Protein AF-A0A1D7W0T0-F1 (afdb_monomer_lite)

Organism: Brevibacterium aurantiacum (NCBI:txid273384)

Secondary structure (DSSP, 8-state):
---TT-HHHHHHHHHHH-TTS-HHHHHHHHHHHHHHHHHHHHHHHHHTS-TT---TT----EEEEEEEEEEETTEEEEEEEEEESSS----TTS-SS--B-HHHHHHHHHHHHTT--HHHHHHHHHHTT-TT---HHHHHHHHHHHHHHHHHHHHS-STTS---EEEEEEEEEEEEETTEEEEEEEEEEEEEPTTS-EEEEEEEEESS--HHHHHHHHHHHHHTTPPBP-SS---SB-EEEE-S-HHHHHHHHHH-TT-EEEE-HHHHHHHHHHHH-HHHHHHHHHHHHHHHH-SS-----------S--------

Structure (mmCIF, N/CA/C/O backbone):
data_AF-A0A1D7W0T0-F1
#
_entry.id   AF-A0A1D7W0T0-F1
#
loop_
_atom_site.group_PDB
_atom_site.id
_atom_site.type_symbol
_atom_site.label_atom_id
_atom_site.label_alt_id
_atom_site.label_comp_id
_atom_site.label_asym_id
_atom_site.label_entity_id
_atom_site.label_seq_id
_atom_site.pdbx_PDB_ins_code
_atom_site.Cartn_x
_atom_site.Cartn_y
_atom_site.Cartn_z
_atom_site.occupancy
_atom_site.B_iso_or_equiv
_atom_site.auth_seq_id
_atom_site.auth_comp_id
_atom_site.auth_asym_id
_atom_site.auth_atom_id
_atom_site.pdbx_PDB_model_num
ATOM 1 N N . MET A 1 1 ? 12.557 -19.743 -37.330 1.00 32.94 1 MET A N 1
ATOM 2 C CA . MET A 1 1 ? 13.940 -20.246 -37.466 1.00 32.94 1 MET A CA 1
ATOM 3 C C . MET A 1 1 ? 14.846 -19.123 -37.009 1.00 32.94 1 MET A C 1
ATOM 5 O O . MET A 1 1 ? 14.726 -18.042 -37.570 1.00 32.94 1 MET A O 1
ATOM 9 N N . ALA A 1 2 ? 15.616 -19.312 -35.936 1.00 37.78 2 ALA A N 1
ATOM 10 C CA . ALA A 1 2 ? 16.558 -18.289 -35.484 1.00 37.78 2 ALA A CA 1
ATOM 11 C C . ALA A 1 2 ? 17.589 -18.030 -36.594 1.00 37.78 2 ALA A C 1
ATOM 13 O O . ALA A 1 2 ? 18.021 -18.973 -37.255 1.00 37.78 2 ALA A O 1
ATOM 14 N N . ASP A 1 3 ? 17.927 -16.763 -36.823 1.00 47.91 3 ASP A N 1
ATOM 15 C CA . ASP A 1 3 ? 18.988 -16.378 -37.750 1.00 47.91 3 ASP A CA 1
ATOM 16 C C . ASP A 1 3 ? 20.306 -17.021 -37.267 1.00 47.91 3 ASP A C 1
ATOM 18 O O . ASP A 1 3 ? 20.667 -16.821 -36.103 1.00 47.91 3 ASP A O 1
ATOM 22 N N . PRO A 1 4 ? 21.018 -17.817 -38.089 1.00 47.56 4 PRO A N 1
ATOM 23 C CA . PRO A 1 4 ? 22.279 -18.454 -37.696 1.00 47.56 4 PRO A CA 1
ATOM 24 C C . PRO A 1 4 ? 23.386 -17.453 -37.320 1.00 47.56 4 PRO A C 1
ATOM 26 O O . PRO A 1 4 ? 24.396 -17.857 -36.753 1.00 47.56 4 PRO A O 1
ATOM 29 N N . ASN A 1 5 ? 23.181 -16.155 -37.577 1.00 54.56 5 ASN A N 1
ATOM 30 C CA . ASN A 1 5 ? 24.047 -15.064 -37.125 1.00 54.56 5 ASN A CA 1
ATOM 31 C C . ASN A 1 5 ? 23.528 -14.322 -35.877 1.00 54.56 5 ASN A C 1
ATOM 33 O O . ASN A 1 5 ? 24.034 -13.242 -35.560 1.00 54.56 5 ASN A O 1
ATOM 37 N N . SER A 1 6 ? 22.519 -14.843 -35.169 1.00 67.69 6 SER A N 1
ATOM 38 C CA . SER A 1 6 ? 22.029 -14.188 -33.952 1.00 67.69 6 SER A CA 1
ATOM 39 C C . SER A 1 6 ? 23.091 -14.222 -32.851 1.00 67.69 6 SER A C 1
ATOM 41 O O . SER A 1 6 ? 23.754 -15.238 -32.624 1.00 67.69 6 SER A O 1
ATOM 43 N N . ALA A 1 7 ? 23.232 -13.116 -32.117 1.00 70.50 7 ALA A N 1
ATOM 44 C CA . ALA A 1 7 ? 24.171 -13.021 -30.997 1.00 70.50 7 ALA A CA 1
ATOM 45 C C . ALA A 1 7 ? 23.891 -14.082 -29.911 1.00 70.50 7 ALA A C 1
ATOM 47 O O . ALA A 1 7 ? 24.808 -14.532 -29.225 1.00 70.50 7 ALA A O 1
ATOM 48 N N . VAL A 1 8 ? 22.640 -14.541 -29.810 1.00 71.50 8 VAL A N 1
ATOM 49 C CA . VAL A 1 8 ? 22.222 -15.637 -28.927 1.00 71.50 8 VAL A CA 1
ATOM 50 C C . VAL A 1 8 ? 22.861 -16.969 -29.333 1.00 71.50 8 VAL A C 1
ATOM 52 O O . VAL A 1 8 ? 23.317 -17.705 -28.464 1.00 71.50 8 VAL A O 1
ATOM 55 N N . SER A 1 9 ? 22.958 -17.273 -30.631 1.00 73.81 9 SER A N 1
ATOM 56 C CA . SER A 1 9 ? 23.566 -18.524 -31.115 1.00 73.81 9 SER A CA 1
ATOM 57 C C . SER A 1 9 ? 25.059 -18.601 -30.775 1.00 73.81 9 SER A C 1
ATOM 59 O O . SER A 1 9 ? 25.558 -19.648 -30.366 1.00 73.81 9 SER A O 1
ATOM 61 N N . THR A 1 10 ? 25.765 -17.470 -30.857 1.00 76.50 10 THR A N 1
ATOM 62 C CA . THR A 1 10 ? 27.172 -17.358 -30.442 1.00 76.50 10 THR A CA 1
ATOM 63 C C . THR A 1 10 ? 27.340 -17.572 -28.937 1.00 76.50 10 THR A C 1
ATOM 65 O O . THR A 1 10 ? 28.244 -18.295 -28.521 1.00 76.50 10 THR A O 1
ATOM 68 N N . LEU A 1 11 ? 26.451 -16.994 -28.124 1.00 74.88 11 LEU A N 1
ATOM 69 C CA . LEU A 1 11 ? 26.460 -17.159 -26.667 1.00 74.88 11 LEU A CA 1
ATOM 70 C C . LEU A 1 11 ? 26.166 -18.603 -26.249 1.00 74.88 11 LEU A C 1
ATOM 72 O O . LEU A 1 11 ? 26.830 -19.123 -25.360 1.00 74.88 11 LEU A O 1
ATOM 76 N N . ILE A 1 12 ? 25.222 -19.274 -26.914 1.00 76.25 12 ILE A N 1
ATOM 77 C CA . ILE A 1 12 ? 24.939 -20.698 -26.681 1.00 76.25 12 ILE A CA 1
ATOM 78 C C . ILE A 1 12 ? 26.205 -21.534 -26.903 1.00 76.25 12 ILE A C 1
ATOM 80 O O . ILE A 1 12 ? 26.554 -22.345 -26.050 1.00 76.25 12 ILE A O 1
ATOM 84 N N . ASN A 1 13 ? 26.935 -21.304 -27.997 1.00 77.62 13 ASN A N 1
ATOM 85 C CA . ASN A 1 13 ? 28.176 -22.033 -28.262 1.00 77.62 13 ASN A CA 1
ATOM 86 C C . ASN A 1 13 ? 29.251 -21.765 -27.198 1.00 77.62 13 ASN A C 1
ATOM 88 O O . ASN A 1 13 ? 29.937 -22.697 -26.790 1.00 77.62 13 ASN A O 1
ATOM 92 N N . GLN A 1 14 ? 29.380 -20.529 -26.708 1.00 74.94 14 GLN A N 1
ATOM 93 C CA . GLN A 1 14 ? 30.333 -20.198 -25.641 1.00 74.94 14 GLN A CA 1
ATOM 94 C C . GLN A 1 14 ? 30.033 -20.956 -24.344 1.00 74.94 14 GLN A C 1
ATOM 96 O O . GLN A 1 14 ? 30.942 -21.552 -23.777 1.00 74.94 14 GLN A O 1
ATOM 101 N N . VAL A 1 15 ? 28.765 -21.020 -23.932 1.00 76.31 15 VAL A N 1
ATOM 102 C CA . VAL A 1 15 ? 28.333 -21.787 -22.746 1.00 76.31 15 VAL A CA 1
ATOM 103 C C . VAL A 1 15 ? 28.619 -23.275 -22.897 1.00 76.31 15 VAL A C 1
ATOM 105 O O . VAL A 1 15 ? 29.043 -23.929 -21.952 1.00 76.31 15 VAL A O 1
ATOM 108 N N . LEU A 1 16 ? 28.389 -23.824 -24.091 1.00 77.19 16 LEU A N 1
ATOM 109 C CA . LEU A 1 16 ? 28.644 -25.239 -24.361 1.00 77.19 16 LEU A CA 1
ATOM 110 C C . LEU A 1 16 ? 30.143 -25.576 -24.397 1.00 77.19 16 LEU A C 1
ATOM 112 O O . LEU A 1 16 ? 30.497 -26.741 -24.241 1.00 77.19 16 LEU A O 1
ATOM 116 N N . THR A 1 17 ? 31.008 -24.581 -24.619 1.00 80.31 17 THR A N 1
ATOM 117 C CA . THR A 1 17 ? 32.462 -24.771 -24.749 1.00 80.31 17 THR A CA 1
ATOM 118 C C . THR A 1 17 ? 33.213 -24.485 -23.445 1.00 80.31 17 THR A C 1
ATOM 120 O O . THR A 1 17 ? 34.257 -25.090 -23.215 1.00 80.31 17 THR A O 1
ATOM 123 N N . ASP A 1 18 ? 32.693 -23.600 -22.590 1.00 76.06 18 ASP A N 1
ATOM 124 C CA . ASP A 1 18 ? 33.290 -23.238 -21.300 1.00 76.06 18 ASP A CA 1
ATOM 125 C C . ASP A 1 18 ? 32.281 -23.426 -20.144 1.00 76.06 18 ASP A C 1
ATOM 127 O O . ASP A 1 18 ? 31.449 -22.547 -19.896 1.00 76.06 18 ASP A O 1
ATOM 131 N N . PRO A 1 19 ? 32.330 -24.570 -19.434 1.00 67.12 19 PRO A N 1
ATOM 132 C CA . PRO A 1 19 ? 31.415 -24.869 -18.335 1.00 67.12 19 PRO A CA 1
ATOM 133 C C . PRO A 1 19 ? 31.698 -24.071 -17.050 1.00 67.12 19 PRO A C 1
ATOM 135 O O . PRO A 1 19 ? 30.819 -24.004 -16.191 1.00 67.12 19 PRO A O 1
ATOM 138 N N . ASP A 1 20 ? 32.877 -23.452 -16.914 1.00 70.94 20 ASP A N 1
ATOM 139 C CA . ASP A 1 20 ? 33.253 -22.652 -15.737 1.00 70.94 20 ASP A CA 1
ATOM 140 C C . ASP A 1 20 ? 32.884 -21.166 -15.895 1.00 70.94 20 ASP A C 1
ATOM 142 O O . ASP A 1 20 ? 33.062 -20.361 -14.973 1.00 70.94 20 ASP A O 1
ATOM 146 N N . LEU A 1 21 ? 32.337 -20.783 -17.052 1.00 71.69 21 LEU A N 1
ATOM 147 C CA . LEU A 1 21 ? 31.941 -19.411 -17.325 1.00 71.69 21 LEU A CA 1
ATOM 148 C C . LEU A 1 21 ? 30.857 -18.962 -16.333 1.00 71.69 21 LEU A C 1
ATOM 150 O O . LEU A 1 21 ? 29.897 -19.684 -16.040 1.00 71.69 21 LEU A O 1
ATOM 154 N N . ALA A 1 22 ? 30.998 -17.748 -15.793 1.00 70.88 22 ALA A N 1
ATOM 155 C CA . ALA A 1 22 ? 30.051 -17.210 -14.823 1.00 70.88 22 ALA A CA 1
ATOM 156 C C . ALA A 1 22 ? 28.650 -17.133 -15.450 1.00 70.88 22 ALA A C 1
ATOM 158 O O . ALA A 1 22 ? 28.355 -16.267 -16.277 1.00 70.88 22 ALA A O 1
ATOM 159 N N . HIS A 1 23 ? 27.766 -18.049 -15.053 1.00 71.94 23 HIS A N 1
ATOM 160 C CA . HIS A 1 23 ? 26.469 -18.229 -15.702 1.00 71.94 23 HIS A CA 1
ATOM 161 C C . HIS A 1 23 ? 25.603 -16.960 -15.613 1.00 71.94 23 HIS A C 1
ATOM 163 O O . HIS A 1 23 ? 24.832 -16.670 -16.523 1.00 71.94 23 HIS A O 1
ATOM 169 N N . SER A 1 24 ? 25.766 -16.151 -14.560 1.00 71.44 24 SER A N 1
ATOM 170 C CA . SER A 1 24 ? 25.100 -14.849 -14.417 1.00 71.44 24 SER A CA 1
ATOM 171 C C . SER A 1 24 ? 25.426 -13.880 -15.558 1.00 71.44 24 SER A C 1
ATOM 173 O O . SER A 1 24 ? 24.526 -13.212 -16.067 1.00 71.44 24 SER A O 1
ATOM 175 N N . ASP A 1 25 ? 26.683 -13.835 -16.009 1.00 79.25 25 ASP A N 1
ATOM 176 C CA . ASP A 1 25 ? 27.096 -12.975 -17.121 1.00 79.25 25 ASP A CA 1
ATOM 177 C C . ASP A 1 25 ? 26.566 -13.471 -18.460 1.00 79.25 25 ASP A C 1
ATOM 179 O O . ASP A 1 25 ? 26.182 -12.665 -19.310 1.00 79.25 25 ASP A O 1
ATOM 183 N N . VAL A 1 26 ? 26.479 -14.790 -18.632 1.00 82.69 26 VAL A N 1
ATOM 184 C CA . VAL A 1 26 ? 25.841 -15.402 -19.802 1.00 82.69 26 VAL A CA 1
ATOM 185 C C . VAL A 1 26 ? 24.384 -14.982 -19.889 1.00 82.69 26 VAL A C 1
ATOM 187 O O . VAL A 1 26 ? 23.952 -14.492 -20.931 1.00 82.69 26 VAL A O 1
ATOM 190 N N . PHE A 1 27 ? 23.618 -15.151 -18.806 1.00 83.75 27 PHE A N 1
ATOM 191 C CA . PHE A 1 27 ? 22.194 -14.820 -18.797 1.00 83.75 27 PHE A CA 1
ATOM 192 C C . PHE A 1 27 ? 21.961 -13.342 -19.110 1.00 83.75 27 PHE A C 1
ATOM 194 O O . PHE A 1 27 ? 21.095 -13.015 -19.923 1.00 83.75 27 PHE A O 1
ATOM 201 N N . ARG A 1 28 ? 22.776 -12.451 -18.536 1.00 88.88 28 ARG A N 1
ATOM 202 C CA . ARG A 1 28 ? 22.751 -11.015 -18.832 1.00 88.88 28 ARG A CA 1
ATOM 203 C C . ARG A 1 28 ? 23.001 -10.727 -20.313 1.00 88.88 28 ARG A C 1
ATOM 205 O O . ARG A 1 28 ? 22.257 -9.961 -20.926 1.00 88.88 28 ARG A O 1
ATOM 212 N N . GLN A 1 29 ? 24.016 -11.356 -20.905 1.00 88.31 29 GLN A N 1
ATOM 213 C CA . GLN A 1 29 ? 24.354 -11.181 -22.320 1.00 88.31 29 GLN A CA 1
ATOM 214 C C . GLN A 1 29 ? 23.288 -11.766 -23.254 1.00 88.31 29 GLN A C 1
ATOM 216 O O . GLN A 1 29 ? 22.935 -11.127 -24.246 1.00 88.31 29 GLN A O 1
ATOM 221 N N . MET A 1 30 ? 22.723 -12.930 -22.925 1.00 88.06 30 MET A N 1
ATOM 222 C CA . MET A 1 30 ? 21.615 -13.534 -23.672 1.00 88.0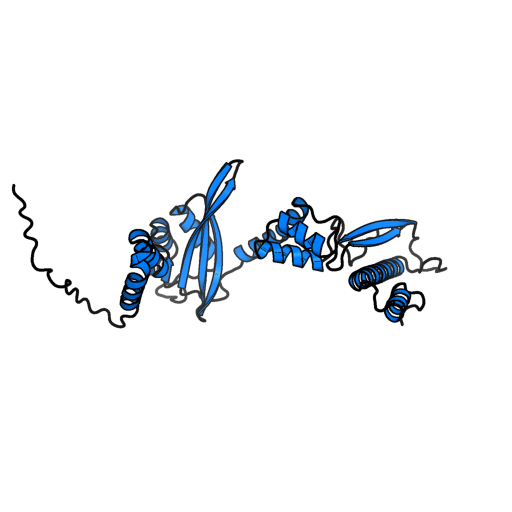6 30 MET A CA 1
ATOM 223 C C . MET A 1 30 ? 20.373 -12.645 -23.634 1.00 88.06 30 MET A C 1
ATOM 225 O O . MET A 1 30 ? 19.749 -12.416 -24.670 1.00 88.06 30 MET A O 1
ATOM 229 N N . LEU A 1 31 ? 20.047 -12.091 -22.462 1.00 90.38 31 LEU A N 1
ATOM 230 C CA . LEU A 1 31 ? 18.955 -11.135 -22.310 1.00 90.38 31 LEU A CA 1
ATOM 231 C C . LEU A 1 31 ? 19.207 -9.874 -23.144 1.00 90.38 31 LEU A C 1
ATOM 233 O O . LEU A 1 31 ? 18.314 -9.435 -23.865 1.00 90.38 31 LEU A O 1
ATOM 237 N N . GLN A 1 32 ? 20.420 -9.313 -23.101 1.00 93.06 32 GLN A N 1
ATOM 238 C CA . GLN A 1 32 ? 20.786 -8.150 -23.912 1.00 93.06 32 GLN A CA 1
ATOM 239 C C . GLN A 1 32 ? 20.641 -8.431 -25.412 1.00 93.06 32 GLN A C 1
ATOM 241 O O . GLN A 1 32 ? 20.044 -7.625 -26.124 1.00 93.06 32 GLN A O 1
ATOM 246 N N . ALA A 1 33 ? 21.158 -9.568 -25.883 1.00 91.06 33 ALA A N 1
ATOM 247 C CA . ALA A 1 33 ? 21.062 -9.988 -27.277 1.00 91.06 33 ALA A CA 1
ATOM 248 C C . ALA A 1 33 ? 19.599 -10.150 -27.714 1.00 91.06 33 ALA A C 1
ATOM 250 O O . ALA A 1 33 ? 19.182 -9.533 -28.691 1.00 91.06 33 ALA A O 1
ATOM 251 N N . GLY A 1 34 ? 18.793 -10.886 -26.943 1.00 91.44 34 GLY A N 1
ATOM 252 C CA . GLY A 1 34 ? 17.374 -11.082 -27.241 1.00 91.44 34 GLY A CA 1
ATOM 253 C C . GLY A 1 34 ? 16.581 -9.772 -27.253 1.00 91.44 34 GLY A C 1
ATOM 254 O O . GLY A 1 34 ? 15.784 -9.536 -28.160 1.00 91.44 34 GLY A O 1
ATOM 255 N N . LEU A 1 35 ? 16.827 -8.875 -26.291 1.00 92.12 35 LEU A N 1
ATOM 256 C CA . LEU A 1 35 ? 16.208 -7.546 -26.274 1.00 92.12 35 LEU A CA 1
ATOM 257 C C . LEU A 1 35 ? 16.629 -6.709 -27.487 1.00 92.12 35 LEU A C 1
ATOM 259 O O . LEU A 1 35 ? 15.790 -6.029 -28.076 1.00 92.12 35 LEU A O 1
ATOM 263 N N . GLN A 1 36 ? 17.904 -6.749 -27.877 1.00 94.44 36 GLN A N 1
ATOM 264 C CA . GLN A 1 36 ? 18.403 -6.015 -29.038 1.00 94.44 36 GLN A CA 1
ATOM 265 C C . GLN A 1 36 ? 17.791 -6.534 -30.347 1.00 94.44 36 GLN A C 1
ATOM 267 O O . GLN A 1 36 ? 17.387 -5.723 -31.184 1.00 94.44 36 GLN A O 1
ATOM 272 N N . ASP A 1 37 ? 17.665 -7.853 -30.496 1.00 92.00 37 ASP A N 1
ATOM 273 C CA . ASP A 1 37 ? 17.046 -8.489 -31.662 1.00 92.00 37 ASP A CA 1
ATOM 274 C C . ASP A 1 37 ? 15.563 -8.107 -31.777 1.00 92.00 37 ASP A C 1
ATOM 276 O O . ASP A 1 37 ? 15.103 -7.718 -32.853 1.00 92.00 37 ASP A O 1
ATOM 280 N N . LEU A 1 38 ? 14.823 -8.110 -30.661 1.00 92.75 38 LEU A N 1
ATOM 281 C CA . LEU A 1 38 ? 13.428 -7.656 -30.626 1.00 92.75 38 LEU A CA 1
ATOM 282 C C . LEU A 1 38 ? 13.290 -6.176 -31.016 1.00 92.75 38 LEU A C 1
ATOM 284 O O . LEU A 1 38 ? 12.403 -5.821 -31.793 1.00 92.75 38 LEU A O 1
ATOM 288 N N . ILE A 1 39 ? 14.187 -5.313 -30.527 1.00 93.69 39 ILE A N 1
ATOM 289 C CA . ILE A 1 39 ? 14.211 -3.884 -30.876 1.00 93.69 39 ILE A CA 1
ATOM 290 C C . ILE A 1 39 ? 14.448 -3.683 -32.380 1.00 93.69 39 ILE A C 1
ATOM 292 O O . ILE A 1 39 ? 13.793 -2.843 -33.004 1.00 93.69 39 ILE A O 1
ATOM 296 N N . GLU A 1 40 ? 15.386 -4.424 -32.973 1.00 92.56 40 GLU A N 1
ATOM 297 C CA . GLU A 1 40 ? 15.683 -4.329 -34.406 1.00 92.56 40 GLU A CA 1
ATOM 298 C C . GLU A 1 40 ? 14.577 -4.928 -35.278 1.00 92.56 40 GLU A C 1
ATOM 300 O O . GLU A 1 40 ? 14.297 -4.390 -36.355 1.00 92.56 40 GLU A O 1
ATOM 305 N N . ALA A 1 41 ? 13.914 -5.990 -34.816 1.00 92.38 41 ALA A N 1
ATOM 306 C CA . ALA A 1 41 ? 12.749 -6.563 -35.480 1.00 92.38 41 ALA A CA 1
ATOM 307 C C . ALA A 1 41 ? 11.581 -5.563 -35.510 1.00 92.38 41 ALA A C 1
ATOM 309 O O . ALA A 1 41 ? 11.026 -5.297 -36.577 1.00 92.38 41 ALA A O 1
ATOM 310 N N . GLU A 1 42 ? 11.268 -4.924 -34.379 1.00 94.50 42 GLU A N 1
ATOM 311 C CA . GLU A 1 42 ? 10.213 -3.906 -34.291 1.00 94.50 42 GLU A CA 1
ATOM 312 C C . GLU A 1 42 ? 10.532 -2.676 -35.163 1.00 94.50 42 GLU A C 1
ATOM 314 O O . GLU A 1 42 ? 9.670 -2.158 -35.881 1.00 94.50 42 GLU A O 1
ATOM 319 N N . ALA A 1 43 ? 11.796 -2.237 -35.177 1.00 93.12 43 ALA A N 1
ATOM 320 C CA . ALA A 1 43 ? 12.247 -1.166 -36.062 1.00 93.12 43 ALA A CA 1
ATOM 321 C C . ALA A 1 43 ? 12.125 -1.552 -37.544 1.00 93.12 43 ALA A C 1
ATOM 323 O O . ALA A 1 43 ? 11.714 -0.731 -38.362 1.00 93.12 43 ALA A O 1
ATOM 324 N N . THR A 1 44 ? 12.463 -2.793 -37.899 1.00 93.69 44 THR A N 1
ATOM 325 C CA . THR A 1 44 ? 12.332 -3.315 -39.267 1.00 93.69 44 THR A CA 1
ATOM 326 C C . THR A 1 44 ? 10.876 -3.334 -39.713 1.00 93.69 44 THR A C 1
ATOM 328 O O . THR A 1 44 ? 10.582 -2.817 -40.790 1.00 93.69 44 THR A O 1
ATOM 331 N N . ALA A 1 45 ? 9.968 -3.823 -38.863 1.00 92.62 45 ALA A N 1
ATOM 332 C CA . ALA A 1 45 ? 8.532 -3.819 -39.128 1.00 92.62 45 ALA A CA 1
ATOM 333 C C . ALA A 1 45 ? 7.983 -2.394 -39.315 1.00 92.62 45 ALA A C 1
ATOM 335 O O . ALA A 1 45 ? 7.216 -2.142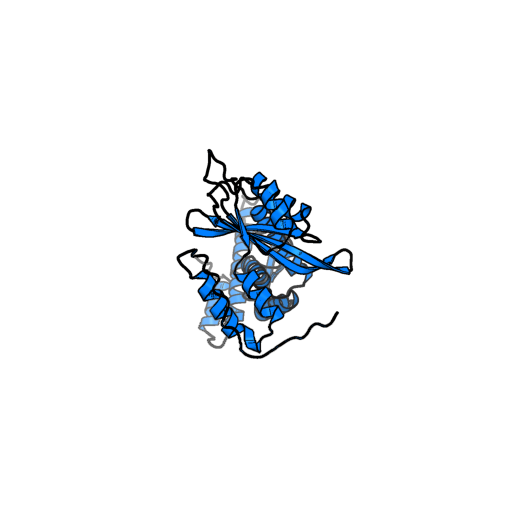 -40.236 1.00 92.62 45 ALA A O 1
ATOM 336 N N . THR A 1 46 ? 8.439 -1.436 -38.501 1.00 91.62 46 THR A N 1
ATOM 337 C CA . THR A 1 46 ? 8.028 -0.023 -38.612 1.00 91.62 46 THR A CA 1
ATOM 338 C C . THR A 1 46 ? 8.539 0.636 -39.903 1.00 91.62 46 THR A C 1
ATOM 340 O O . THR A 1 46 ? 7.870 1.481 -40.497 1.00 91.62 46 THR A O 1
ATOM 343 N N . ILE A 1 47 ? 9.755 0.289 -40.334 1.00 93.31 47 ILE A N 1
ATOM 344 C CA . ILE A 1 47 ? 10.394 0.858 -41.530 1.00 93.31 47 ILE A CA 1
ATOM 345 C C . ILE A 1 47 ? 9.880 0.203 -42.824 1.00 93.31 47 ILE A C 1
ATOM 347 O O . ILE A 1 47 ? 9.921 0.849 -43.874 1.00 93.31 47 ILE A O 1
ATOM 351 N N . GLY A 1 48 ? 9.451 -1.061 -42.761 1.00 93.06 48 GLY A N 1
ATOM 352 C CA . GLY A 1 48 ? 9.144 -1.890 -43.932 1.00 93.06 48 GLY A CA 1
ATOM 353 C C . GLY A 1 48 ? 10.388 -2.433 -44.649 1.00 93.06 48 GLY A C 1
ATOM 354 O O . GLY A 1 48 ? 10.299 -2.858 -45.794 1.00 93.06 48 GLY A O 1
ATOM 355 N N . ALA A 1 49 ? 11.570 -2.365 -44.020 1.00 92.12 49 ALA A N 1
ATOM 356 C CA . ALA A 1 49 ? 12.819 -2.858 -44.606 1.00 92.12 49 ALA A CA 1
ATOM 357 C C . ALA A 1 49 ? 13.893 -3.152 -43.548 1.00 92.12 49 ALA A C 1
ATOM 359 O O . ALA A 1 49 ? 14.142 -2.354 -42.626 1.00 92.12 49 ALA A O 1
ATOM 360 N N . ALA A 1 50 ? 14.602 -4.262 -43.732 1.00 89.69 50 ALA A N 1
ATOM 361 C CA . ALA A 1 50 ? 15.753 -4.648 -42.937 1.00 89.69 50 ALA A CA 1
ATOM 362 C C . ALA A 1 50 ? 16.943 -3.703 -43.167 1.00 89.69 50 ALA A C 1
ATOM 364 O O . ALA A 1 50 ? 16.934 -2.764 -43.983 1.00 89.69 50 ALA A O 1
ATOM 365 N N . ARG A 1 51 ? 17.997 -3.905 -42.375 1.00 85.88 51 ARG A N 1
ATOM 366 C CA . ARG A 1 51 ? 19.202 -3.082 -42.454 1.00 85.88 51 ARG A CA 1
ATOM 367 C C . ARG A 1 51 ? 19.905 -3.331 -43.792 1.00 85.88 51 ARG A C 1
ATOM 369 O O . ARG A 1 51 ? 20.190 -4.465 -44.140 1.00 85.88 51 ARG A O 1
ATOM 376 N N . TYR A 1 52 ? 20.176 -2.251 -44.526 1.00 86.94 52 TYR A N 1
ATOM 377 C CA . TYR A 1 52 ? 20.797 -2.255 -45.864 1.00 86.94 52 TYR A CA 1
ATOM 378 C C . TYR A 1 52 ? 20.014 -2.956 -46.986 1.00 86.94 52 TYR A C 1
ATOM 380 O O . TYR A 1 52 ? 20.454 -2.916 -48.132 1.00 86.94 52 TYR A O 1
ATOM 388 N N . GLU A 1 53 ? 18.833 -3.503 -46.703 1.00 89.81 53 GLU A N 1
ATOM 389 C CA . GLU A 1 53 ? 17.961 -4.100 -47.714 1.00 89.81 53 GLU A CA 1
ATOM 390 C C . GLU A 1 53 ? 17.539 -3.063 -48.767 1.00 89.81 53 GLU A C 1
ATOM 392 O O . GLU A 1 53 ? 17.394 -1.872 -48.475 1.00 89.81 53 GLU A O 1
ATOM 397 N N . ARG A 1 54 ? 17.338 -3.477 -50.015 1.00 87.81 54 ARG A N 1
ATOM 398 C CA . ARG A 1 54 ? 16.693 -2.628 -51.021 1.00 87.81 54 ARG A CA 1
ATOM 399 C C . ARG A 1 54 ? 15.229 -3.043 -51.087 1.00 87.81 54 ARG A C 1
ATOM 401 O O . ARG A 1 54 ? 14.948 -4.164 -51.473 1.00 87.81 54 ARG A O 1
ATOM 408 N N . SER A 1 55 ? 14.338 -2.149 -50.677 1.00 90.12 55 SER A N 1
AT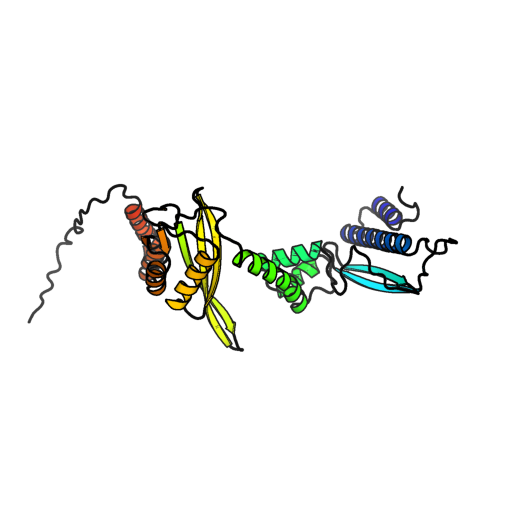OM 409 C CA . SER A 1 55 ? 12.891 -2.365 -50.693 1.00 90.12 55 SER A CA 1
ATOM 410 C C . SER A 1 55 ? 12.210 -1.075 -51.142 1.00 90.12 55 SER A C 1
ATOM 412 O O . SER A 1 55 ? 12.619 0.017 -50.722 1.00 90.12 55 SER A O 1
ATOM 414 N N . GLU A 1 56 ? 11.221 -1.217 -52.023 1.00 87.31 56 GLU A N 1
ATOM 415 C CA . GLU A 1 56 ? 10.382 -0.122 -52.520 1.00 87.31 56 GLU A CA 1
ATOM 416 C C . GLU A 1 56 ? 9.339 0.304 -51.474 1.00 87.31 56 GLU A C 1
ATOM 418 O O . GLU A 1 56 ? 9.026 1.488 -51.380 1.00 87.31 56 GLU A O 1
ATOM 423 N N . ASP A 1 57 ? 8.931 -0.611 -50.588 1.00 86.62 57 ASP A N 1
ATOM 424 C CA . ASP A 1 57 ? 7.954 -0.385 -49.508 1.00 86.62 57 ASP A CA 1
ATOM 425 C C . ASP A 1 57 ? 8.527 0.388 -48.303 1.00 86.62 57 ASP A C 1
ATOM 427 O O . ASP A 1 57 ? 7.865 0.601 -47.283 1.00 86.62 57 ASP A O 1
ATOM 431 N N . ARG A 1 58 ? 9.789 0.824 -48.384 1.00 91.44 58 ARG A N 1
ATOM 432 C CA . ARG A 1 58 ? 10.480 1.517 -47.294 1.00 91.44 58 ARG A CA 1
ATOM 433 C C . ARG A 1 58 ? 9.868 2.896 -47.019 1.00 91.44 58 ARG A C 1
ATOM 435 O O . ARG A 1 58 ? 10.054 3.838 -47.789 1.00 91.44 58 ARG A O 1
ATOM 442 N N . SER A 1 59 ? 9.328 3.077 -45.816 1.00 91.00 59 SER A N 1
ATOM 443 C CA . SER A 1 59 ? 8.736 4.350 -45.372 1.00 91.00 59 SER A CA 1
ATOM 444 C C . SER A 1 59 ? 9.765 5.387 -44.886 1.00 91.00 59 SER A C 1
ATOM 446 O O . SER A 1 59 ? 9.595 6.598 -45.049 1.00 91.00 59 SER A O 1
ATOM 448 N N . THR A 1 60 ? 10.864 4.942 -44.270 1.00 92.62 60 THR A N 1
ATOM 449 C CA . THR A 1 60 ? 11.891 5.813 -43.667 1.00 92.62 60 THR A CA 1
ATOM 450 C C . THR A 1 60 ? 13.255 5.114 -43.607 1.00 92.62 60 THR A C 1
ATOM 452 O O . THR A 1 60 ? 13.432 4.007 -44.105 1.00 92.62 60 THR A O 1
ATOM 455 N N . ARG A 1 61 ? 14.285 5.769 -43.062 1.00 91.00 61 ARG A N 1
ATOM 456 C CA . ARG A 1 61 ? 15.649 5.209 -42.959 1.00 91.00 61 ARG A CA 1
ATOM 457 C C . ARG A 1 61 ? 16.169 5.302 -41.532 1.00 91.00 61 ARG A C 1
ATOM 459 O O . ARG A 1 61 ? 15.877 6.272 -40.838 1.00 91.00 61 ARG A O 1
ATOM 466 N N . ARG A 1 62 ? 16.994 4.334 -41.124 1.00 92.50 62 ARG A N 1
ATOM 467 C CA . ARG A 1 62 ? 17.767 4.402 -39.873 1.00 92.50 62 ARG A CA 1
ATOM 468 C C . ARG A 1 62 ? 18.798 5.542 -39.962 1.00 92.50 62 ARG A C 1
ATOM 470 O O . ARG A 1 62 ? 19.383 5.758 -41.022 1.00 92.50 62 ARG A O 1
ATOM 477 N N . ASN A 1 63 ? 19.022 6.258 -38.863 1.00 93.31 63 ASN A N 1
ATOM 478 C CA . ASN A 1 63 ? 19.968 7.373 -38.743 1.00 93.31 63 ASN A CA 1
ATOM 479 C C . ASN A 1 63 ? 20.791 7.249 -37.446 1.00 93.31 63 ASN A C 1
ATOM 481 O O . ASN A 1 63 ? 20.728 8.094 -36.550 1.00 93.31 63 ASN A O 1
ATOM 485 N N . GLY A 1 64 ? 21.503 6.129 -37.322 1.00 91.75 64 GLY A N 1
ATOM 486 C CA . GLY A 1 64 ? 22.233 5.760 -36.110 1.00 91.75 64 GLY A CA 1
ATOM 487 C C . GLY A 1 64 ? 21.325 5.249 -34.987 1.00 91.75 64 GLY A C 1
ATOM 488 O O . GLY A 1 64 ? 20.169 4.879 -35.208 1.00 91.75 64 GLY A O 1
ATOM 489 N N . SER A 1 65 ? 21.864 5.225 -33.770 1.00 93.19 65 SER A N 1
ATOM 490 C CA . SER A 1 65 ? 21.189 4.719 -32.574 1.00 93.19 65 SER A CA 1
ATOM 491 C C . SER A 1 65 ? 21.375 5.660 -31.379 1.00 93.19 65 SER A C 1
ATOM 493 O O . SER A 1 65 ? 22.169 6.607 -31.402 1.00 93.19 65 SER A O 1
ATOM 495 N N . ARG A 1 66 ? 20.578 5.454 -30.330 1.00 93.94 66 ARG A N 1
ATOM 496 C CA . ARG A 1 66 ? 20.774 6.037 -28.996 1.00 93.94 66 ARG A CA 1
ATOM 497 C C . ARG A 1 66 ? 21.041 4.908 -28.007 1.00 93.94 66 ARG A C 1
ATOM 499 O O . ARG A 1 66 ? 20.325 3.911 -28.027 1.00 93.94 66 ARG A O 1
ATOM 506 N N . LYS A 1 67 ? 22.037 5.082 -27.139 1.00 94.19 67 LYS A N 1
ATOM 507 C CA . LYS A 1 67 ? 22.310 4.137 -26.053 1.00 94.19 67 LYS A CA 1
ATOM 508 C C . LYS A 1 67 ? 21.253 4.271 -24.957 1.00 94.19 67 LYS A C 1
ATOM 510 O O . LYS A 1 67 ? 20.832 5.386 -24.635 1.00 94.19 67 LYS A O 1
ATOM 515 N N . LYS A 1 68 ? 20.839 3.146 -24.386 1.00 92.62 68 LYS A N 1
ATOM 516 C CA . LYS A 1 68 ? 19.996 3.075 -23.196 1.00 92.62 68 LYS A CA 1
ATOM 517 C C . LYS A 1 68 ? 20.444 1.886 -22.352 1.00 92.62 68 LYS A C 1
ATOM 519 O O . LYS A 1 68 ? 20.254 0.751 -22.765 1.00 92.62 68 LYS A O 1
ATOM 524 N N . THR A 1 69 ? 20.949 2.173 -21.164 1.00 93.38 69 THR A N 1
ATOM 525 C CA . THR A 1 69 ? 21.198 1.163 -20.134 1.00 93.38 69 THR A CA 1
ATOM 526 C C . THR A 1 69 ? 19.890 0.852 -19.408 1.00 93.38 69 THR A C 1
ATOM 528 O O . THR A 1 69 ? 19.133 1.770 -19.053 1.00 93.38 69 THR A O 1
ATOM 531 N N . LEU A 1 70 ? 19.602 -0.434 -19.243 1.00 93.38 70 LEU A N 1
ATOM 532 C CA . LEU A 1 70 ? 18.421 -0.966 -18.580 1.00 93.38 70 LEU A CA 1
ATOM 533 C C . LEU A 1 70 ? 18.871 -1.892 -17.446 1.00 93.38 70 LEU A C 1
ATOM 535 O O . LEU A 1 70 ? 19.574 -2.867 -17.684 1.00 93.38 70 LEU A O 1
ATOM 539 N N . ALA A 1 71 ? 18.451 -1.578 -16.227 1.00 93.56 71 ALA A N 1
ATOM 540 C CA . ALA A 1 71 ? 18.631 -2.430 -15.064 1.00 93.56 71 ALA A CA 1
ATOM 541 C C . ALA A 1 71 ? 17.598 -3.563 -15.093 1.00 93.56 71 ALA A C 1
ATOM 543 O O . ALA A 1 71 ? 16.405 -3.299 -15.292 1.00 93.56 71 ALA A O 1
ATOM 544 N N . THR A 1 72 ? 18.059 -4.796 -14.896 1.00 93.06 72 THR A N 1
ATOM 545 C CA . THR A 1 72 ? 17.240 -6.017 -14.911 1.00 93.06 72 THR A CA 1
ATOM 546 C C . THR A 1 72 ? 17.582 -6.897 -13.702 1.00 93.06 72 THR A C 1
ATOM 548 O O . THR A 1 72 ? 18.600 -6.663 -13.044 1.00 93.06 72 THR A O 1
ATOM 551 N N . PRO A 1 73 ? 16.787 -7.936 -13.387 1.00 90.88 73 PRO A N 1
ATOM 552 C CA . PRO A 1 73 ? 17.149 -8.895 -12.342 1.00 90.88 73 PRO A CA 1
ATOM 553 C C . PRO A 1 73 ? 18.429 -9.689 -12.641 1.00 90.88 73 PRO A C 1
ATOM 555 O O . PRO A 1 73 ? 19.011 -10.258 -11.727 1.00 90.88 73 PRO A O 1
ATOM 558 N N . SER A 1 74 ? 18.858 -9.733 -13.907 1.00 89.81 74 SER A N 1
ATOM 559 C CA . SER A 1 74 ? 20.103 -10.373 -14.353 1.00 89.81 74 SER A CA 1
ATOM 560 C C . SER A 1 74 ? 21.258 -9.374 -14.503 1.00 89.81 74 SER A C 1
ATOM 562 O O . SER A 1 74 ? 22.267 -9.692 -15.123 1.00 89.81 74 SER A O 1
ATOM 564 N N . GLY A 1 75 ? 21.107 -8.158 -13.977 1.00 90.81 75 GLY A N 1
ATOM 565 C CA . GLY A 1 75 ? 22.083 -7.078 -14.068 1.00 90.81 75 GLY A CA 1
ATOM 566 C C . GLY A 1 75 ? 21.808 -6.085 -15.195 1.00 90.81 75 GLY A C 1
ATOM 567 O O . GLY A 1 75 ? 20.760 -6.106 -15.849 1.00 90.81 75 GLY A O 1
ATOM 568 N N . GLU A 1 76 ? 22.754 -5.173 -15.403 1.00 92.75 76 GLU A N 1
ATOM 569 C CA . GLU A 1 76 ? 22.614 -4.092 -16.380 1.00 92.75 76 GLU A CA 1
ATOM 570 C C . GLU A 1 76 ? 22.873 -4.564 -17.816 1.00 92.75 76 GLU A C 1
ATOM 572 O O . GLU A 1 76 ? 23.883 -5.207 -18.122 1.00 92.75 76 GLU A O 1
ATOM 577 N N . VAL A 1 77 ? 21.955 -4.195 -18.712 1.00 93.38 77 VAL A N 1
ATOM 578 C CA . VAL A 1 77 ? 22.071 -4.435 -20.152 1.00 93.38 77 VAL A CA 1
ATOM 579 C C . VAL A 1 77 ? 22.109 -3.117 -20.914 1.00 93.38 77 VAL A C 1
ATOM 581 O O . VAL A 1 77 ? 21.336 -2.192 -20.645 1.00 93.38 77 VAL A O 1
ATOM 584 N N . ASP A 1 78 ? 22.992 -3.037 -21.904 1.00 94.06 78 ASP A N 1
ATOM 585 C CA . ASP A 1 78 ? 23.132 -1.880 -22.778 1.00 94.06 78 ASP A CA 1
ATOM 586 C C . ASP A 1 78 ? 22.433 -2.127 -24.112 1.00 94.06 78 ASP A C 1
ATOM 588 O O . ASP A 1 78 ? 22.798 -3.006 -24.889 1.00 94.06 78 ASP A O 1
ATOM 592 N N . LEU A 1 79 ? 21.426 -1.303 -24.396 1.00 94.69 79 LEU A N 1
ATOM 593 C CA . LEU A 1 79 ? 20.608 -1.402 -25.598 1.00 94.69 79 LEU A CA 1
ATOM 594 C C . LEU A 1 79 ? 20.899 -0.235 -26.542 1.00 94.69 79 LEU A C 1
ATOM 596 O O . LEU A 1 79 ? 20.997 0.930 -26.135 1.00 94.69 79 LEU A O 1
ATOM 600 N N . ALA A 1 80 ? 20.982 -0.532 -27.834 1.00 95.00 80 ALA A N 1
ATOM 601 C CA . ALA A 1 80 ? 21.105 0.448 -28.899 1.00 95.00 80 ALA A CA 1
ATOM 602 C C . ALA A 1 80 ? 19.746 0.622 -29.578 1.00 95.00 80 ALA A C 1
ATOM 604 O O . ALA A 1 80 ? 19.347 -0.177 -30.418 1.00 95.00 80 ALA A O 1
ATOM 605 N N . ILE A 1 81 ? 19.029 1.696 -29.240 1.00 94.69 81 ILE A N 1
ATOM 606 C CA . ILE A 1 81 ? 17.715 1.959 -29.829 1.00 94.69 81 ILE A CA 1
ATOM 607 C C . ILE A 1 81 ? 17.882 2.713 -31.159 1.00 94.69 81 ILE A C 1
ATOM 609 O O . ILE A 1 81 ? 18.434 3.822 -31.147 1.00 94.69 81 ILE A O 1
ATOM 613 N N . PRO A 1 82 ? 17.377 2.190 -32.290 1.00 94.06 82 PRO A N 1
ATOM 614 C CA . PRO A 1 82 ? 17.433 2.863 -33.583 1.00 94.06 82 PRO A CA 1
ATOM 615 C C . PRO A 1 82 ? 16.807 4.262 -33.571 1.00 94.06 82 PRO A C 1
ATOM 617 O O . PRO A 1 82 ? 15.795 4.529 -32.915 1.00 94.06 82 PRO A O 1
ATOM 620 N N . LYS A 1 83 ? 17.413 5.181 -34.324 1.00 94.06 83 LYS A N 1
ATOM 621 C CA . LYS A 1 83 ? 16.825 6.481 -34.664 1.00 94.06 83 LYS A CA 1
ATOM 622 C C . LYS A 1 83 ? 16.321 6.428 -36.098 1.00 94.06 83 LYS A C 1
ATOM 624 O O . LYS A 1 83 ? 17.016 5.914 -36.973 1.00 94.06 83 LYS A O 1
ATOM 629 N N . LEU A 1 84 ? 15.144 6.989 -36.349 1.00 94.12 84 LEU A N 1
ATOM 630 C CA . LEU A 1 84 ? 14.604 7.133 -37.699 1.00 94.12 84 LEU A CA 1
ATOM 631 C C . LEU A 1 84 ? 14.940 8.523 -38.246 1.00 94.12 84 LEU A C 1
ATOM 633 O O . LEU A 1 84 ? 15.039 9.490 -37.495 1.00 94.12 84 LEU A O 1
ATOM 637 N N . ARG A 1 85 ? 15.142 8.624 -39.562 1.00 92.62 85 ARG A N 1
ATOM 638 C CA . ARG A 1 85 ? 15.424 9.893 -40.251 1.00 92.62 85 ARG A CA 1
ATOM 639 C C . ARG A 1 85 ? 14.186 10.786 -40.337 1.00 92.62 85 ARG A C 1
ATOM 641 O O . ARG A 1 85 ? 14.315 12.005 -40.314 1.00 92.62 85 ARG A O 1
ATOM 648 N N . LYS A 1 86 ? 13.009 10.171 -40.449 1.00 90.56 86 LYS A N 1
ATOM 649 C CA . LYS A 1 86 ? 11.690 10.804 -40.350 1.00 90.56 86 LYS A CA 1
ATOM 650 C C . LYS A 1 86 ? 10.850 10.016 -39.344 1.00 90.56 86 LYS A C 1
ATOM 652 O O . LYS A 1 86 ? 10.899 8.786 -39.377 1.00 90.56 86 LYS A O 1
ATOM 657 N N . GLY A 1 87 ? 10.097 10.723 -38.500 1.00 89.62 87 GLY A N 1
ATOM 658 C CA . GLY A 1 87 ? 9.283 10.146 -37.424 1.00 89.62 87 GLY A CA 1
ATOM 659 C C . GLY A 1 87 ? 10.058 9.874 -36.130 1.00 89.62 87 GLY A C 1
ATOM 660 O O . GLY A 1 87 ? 11.264 10.109 -36.040 1.00 89.62 87 GLY A O 1
ATOM 661 N N . SER A 1 88 ? 9.353 9.380 -35.113 1.00 88.88 88 SER A N 1
ATOM 662 C CA . SER A 1 88 ? 9.925 8.921 -33.846 1.00 88.88 88 SER A CA 1
ATOM 663 C C . SER A 1 88 ? 9.787 7.402 -33.732 1.00 88.88 88 SER A C 1
ATOM 665 O O . SER A 1 88 ? 8.825 6.814 -34.213 1.00 88.88 88 SER A O 1
ATOM 667 N N . PHE A 1 89 ? 10.771 6.758 -33.105 1.00 92.50 89 PHE A N 1
ATOM 668 C CA . PHE A 1 89 ? 10.724 5.329 -32.800 1.00 92.50 89 PHE A CA 1
ATOM 669 C C . PHE A 1 89 ? 11.141 5.094 -31.359 1.00 92.50 89 PHE A C 1
ATOM 671 O O . PHE A 1 89 ? 12.211 5.547 -30.917 1.00 92.50 89 PHE A O 1
ATOM 678 N N . PHE A 1 90 ? 10.303 4.372 -30.629 1.00 92.44 90 PHE A N 1
ATOM 679 C CA . PHE A 1 90 ? 10.595 3.883 -29.296 1.00 92.44 90 PHE A CA 1
ATOM 680 C C . PHE A 1 90 ? 10.046 2.454 -29.179 1.00 92.44 90 PHE A C 1
ATOM 682 O O . PHE A 1 90 ? 8.861 2.285 -29.448 1.00 92.44 90 PHE A O 1
ATOM 689 N N . PRO A 1 91 ? 10.872 1.460 -28.803 1.00 91.81 91 PRO A N 1
ATOM 690 C CA . PRO A 1 91 ? 10.432 0.072 -28.711 1.00 91.81 91 PRO A CA 1
ATOM 691 C C . PRO A 1 91 ? 9.303 -0.090 -27.697 1.00 91.81 91 PRO A C 1
ATOM 693 O O . PRO A 1 91 ? 9.429 0.391 -26.567 1.00 91.81 91 PRO A O 1
ATOM 696 N N . SER A 1 92 ? 8.245 -0.796 -28.078 1.00 90.69 92 SER A N 1
ATOM 697 C CA . SER A 1 92 ? 7.063 -1.063 -27.246 1.00 90.69 92 SER A CA 1
ATOM 698 C C . SER A 1 92 ? 7.370 -1.875 -25.984 1.00 90.69 92 SER A C 1
ATOM 700 O O . SER A 1 92 ? 6.711 -1.711 -24.957 1.00 90.69 92 SER A O 1
ATOM 702 N N . LEU A 1 93 ? 8.410 -2.713 -26.025 1.00 86.44 93 LEU A N 1
ATOM 703 C CA . LEU A 1 93 ? 8.864 -3.496 -24.870 1.00 86.44 93 LEU A CA 1
ATOM 704 C C . LEU A 1 93 ? 9.520 -2.643 -23.767 1.00 86.44 93 LEU A C 1
ATOM 706 O O . LEU A 1 93 ? 9.697 -3.109 -22.641 1.00 86.44 93 LEU A O 1
ATOM 710 N N . LEU A 1 94 ? 9.884 -1.392 -24.069 1.00 89.75 94 LEU A N 1
ATOM 711 C CA . LEU A 1 94 ? 10.542 -0.478 -23.142 1.00 89.75 94 LEU A CA 1
ATOM 712 C C . LEU A 1 94 ? 9.615 0.675 -22.756 1.00 89.75 94 LEU A C 1
ATOM 714 O O . LEU A 1 94 ? 8.726 1.074 -23.498 1.00 89.75 94 LEU A O 1
ATOM 718 N N . ASN A 1 95 ? 9.915 1.312 -21.623 1.00 86.69 95 ASN A N 1
ATOM 719 C CA . ASN A 1 95 ? 9.261 2.555 -21.222 1.00 86.69 95 ASN A CA 1
ATOM 720 C C . ASN A 1 95 ? 10.185 3.771 -21.444 1.00 86.69 95 ASN A C 1
ATOM 722 O O . ASN A 1 95 ? 11.377 3.731 -21.082 1.00 86.69 95 ASN A O 1
ATOM 726 N N . PRO A 1 96 ? 9.676 4.884 -22.010 1.00 84.88 96 PRO A N 1
ATOM 727 C CA . PRO A 1 96 ? 10.417 6.138 -22.084 1.00 84.88 96 PRO A CA 1
ATOM 728 C C . PRO A 1 96 ? 10.874 6.593 -20.695 1.00 84.88 96 PRO A C 1
ATOM 730 O O . PRO A 1 96 ? 10.121 6.528 -19.731 1.00 84.88 96 PRO A O 1
ATOM 733 N N . ARG A 1 97 ? 12.122 7.071 -20.587 1.00 83.00 97 ARG A N 1
ATOM 734 C CA . ARG A 1 97 ? 12.742 7.616 -19.354 1.00 83.00 97 ARG A CA 1
ATOM 735 C C . ARG A 1 97 ? 12.887 6.649 -18.160 1.00 83.00 97 ARG A C 1
ATOM 737 O O . ARG A 1 97 ? 13.715 6.920 -17.297 1.00 83.00 97 ARG A O 1
ATOM 744 N N . ARG A 1 98 ? 12.189 5.508 -18.123 1.00 85.62 98 ARG A N 1
ATOM 745 C CA . ARG A 1 98 ? 12.371 4.454 -17.108 1.00 85.62 98 ARG A CA 1
ATOM 746 C C . ARG A 1 98 ? 13.625 3.631 -17.425 1.00 85.62 98 ARG A C 1
ATOM 748 O O . ARG A 1 98 ? 13.810 3.212 -18.568 1.00 85.62 98 ARG A O 1
ATOM 755 N N . ARG A 1 99 ? 14.509 3.451 -16.441 1.00 89.00 99 ARG A N 1
ATOM 756 C CA . ARG A 1 99 ? 15.774 2.691 -16.565 1.00 89.00 99 ARG A CA 1
ATOM 757 C C . ARG A 1 99 ? 15.735 1.318 -15.896 1.00 89.00 99 ARG A C 1
ATOM 759 O O . ARG A 1 99 ? 16.730 0.619 -15.924 1.00 89.00 99 ARG A O 1
ATOM 766 N N . VAL A 1 100 ? 14.599 0.955 -15.320 1.00 91.00 100 VAL A N 1
ATOM 767 C CA . VAL A 1 100 ? 14.354 -0.330 -14.666 1.00 91.00 100 VAL A CA 1
ATOM 768 C C . VAL A 1 100 ? 13.362 -1.089 -15.538 1.00 91.00 100 VAL A C 1
ATOM 770 O O . VAL A 1 100 ? 12.384 -0.490 -16.007 1.00 91.00 100 VAL A O 1
ATOM 773 N N . ASP A 1 101 ? 13.634 -2.360 -15.811 1.00 91.12 101 ASP A N 1
ATOM 774 C CA . ASP A 1 101 ? 12.712 -3.221 -16.544 1.00 91.12 101 ASP A CA 1
ATOM 775 C C . ASP A 1 101 ? 11.463 -3.560 -15.703 1.00 91.12 101 ASP A C 1
ATOM 777 O O . ASP A 1 101 ? 11.339 -3.176 -14.540 1.00 91.12 101 ASP A O 1
ATOM 781 N N . LYS A 1 102 ? 10.482 -4.244 -16.301 1.00 88.62 102 LYS A N 1
ATOM 782 C CA . LYS A 1 102 ? 9.233 -4.567 -15.594 1.00 88.62 102 LYS A CA 1
ATOM 783 C C . LYS A 1 102 ? 9.453 -5.564 -14.451 1.00 88.62 102 LYS A C 1
ATOM 785 O O . LYS A 1 102 ? 8.782 -5.440 -13.429 1.00 88.62 102 LYS A O 1
ATOM 790 N N . ALA A 1 103 ? 10.374 -6.517 -14.605 1.00 90.75 103 ALA A N 1
ATOM 791 C CA . ALA A 1 103 ? 10.607 -7.536 -13.590 1.00 90.75 103 ALA A CA 1
ATOM 792 C C . ALA A 1 103 ? 11.311 -6.947 -12.361 1.00 90.75 103 ALA A C 1
ATOM 794 O O . ALA A 1 103 ? 10.820 -7.105 -11.244 1.00 90.75 103 ALA A O 1
ATOM 795 N N . LEU A 1 104 ? 12.397 -6.188 -12.549 1.00 91.88 104 LEU A N 1
ATOM 796 C CA . LEU A 1 104 ? 13.087 -5.527 -11.441 1.00 91.88 104 LEU A CA 1
ATOM 797 C C . LEU A 1 104 ? 12.201 -4.471 -10.773 1.00 91.88 104 LEU A C 1
ATOM 799 O O . LEU A 1 104 ? 12.250 -4.308 -9.557 1.00 91.88 104 LEU A O 1
ATOM 803 N N . TYR A 1 105 ? 11.346 -3.791 -11.542 1.00 91.12 105 TYR A N 1
ATOM 804 C CA . TYR A 1 105 ? 10.351 -2.872 -10.990 1.00 91.12 105 TYR A CA 1
ATOM 805 C C . TYR A 1 105 ? 9.423 -3.583 -9.991 1.00 91.12 105 TYR A C 1
ATOM 807 O O . TYR A 1 105 ? 9.246 -3.091 -8.879 1.00 91.12 105 TYR A O 1
ATOM 815 N N . ALA A 1 106 ? 8.887 -4.757 -10.345 1.00 90.94 106 ALA A N 1
ATOM 816 C CA . ALA A 1 106 ? 8.023 -5.533 -9.453 1.00 90.94 106 ALA A CA 1
ATOM 817 C C . ALA A 1 106 ? 8.759 -5.987 -8.180 1.00 90.94 106 ALA A C 1
ATOM 819 O O . ALA A 1 106 ? 8.205 -5.893 -7.087 1.00 90.94 106 ALA A O 1
ATOM 820 N N . VAL A 1 107 ? 10.026 -6.402 -8.305 1.00 92.38 107 VAL A N 1
ATOM 821 C CA . VAL A 1 107 ? 10.878 -6.760 -7.156 1.00 92.38 107 VAL A CA 1
ATOM 822 C C . VAL A 1 107 ? 11.078 -5.566 -6.219 1.00 92.38 107 VAL A C 1
ATOM 824 O O . VAL A 1 107 ? 10.963 -5.715 -5.005 1.00 92.38 107 VAL A O 1
ATOM 827 N N . ILE A 1 108 ? 11.333 -4.372 -6.765 1.00 92.31 108 ILE A N 1
ATOM 828 C CA . ILE A 1 108 ? 11.488 -3.144 -5.972 1.00 92.31 108 ILE A CA 1
ATOM 829 C C . ILE A 1 108 ? 10.190 -2.798 -5.233 1.00 92.31 108 ILE A C 1
ATOM 831 O O . ILE A 1 108 ? 10.242 -2.482 -4.043 1.00 92.31 108 ILE A O 1
ATOM 835 N N . CYS A 1 109 ? 9.039 -2.875 -5.909 1.00 91.50 109 CYS A N 1
ATOM 836 C CA . CYS A 1 109 ? 7.735 -2.647 -5.284 1.00 91.50 109 CYS A CA 1
ATOM 837 C C . CYS A 1 109 ? 7.479 -3.639 -4.144 1.00 91.50 109 CYS A C 1
ATOM 839 O O . CYS A 1 109 ? 7.124 -3.214 -3.047 1.00 91.50 109 CYS A O 1
ATOM 841 N N . GLN A 1 110 ? 7.713 -4.934 -4.375 1.00 91.88 110 GLN A N 1
ATOM 842 C CA . GLN A 1 110 ? 7.509 -5.969 -3.362 1.00 91.88 110 GLN A CA 1
ATOM 843 C C . GLN A 1 110 ? 8.425 -5.761 -2.151 1.00 91.88 110 GLN A C 1
ATOM 845 O O . GLN A 1 110 ? 7.946 -5.732 -1.023 1.00 91.88 110 GLN A O 1
ATOM 850 N N . ALA A 1 111 ? 9.720 -5.515 -2.373 1.00 92.31 111 ALA A N 1
ATOM 851 C CA . ALA A 1 111 ? 10.662 -5.248 -1.290 1.00 92.31 111 ALA A CA 1
ATOM 852 C C . ALA A 1 111 ? 10.231 -4.037 -0.446 1.00 92.31 111 ALA A C 1
ATOM 854 O O . ALA A 1 111 ? 10.329 -4.055 0.781 1.00 92.31 111 ALA A O 1
ATOM 855 N N . TRP A 1 112 ? 9.732 -2.981 -1.090 1.00 90.62 112 TRP A N 1
ATOM 856 C CA . TRP A 1 112 ? 9.230 -1.811 -0.378 1.00 90.62 112 TRP A CA 1
ATOM 857 C C . TRP A 1 112 ? 7.975 -2.122 0.453 1.00 90.62 112 TRP A C 1
ATOM 859 O O . TRP A 1 112 ? 7.905 -1.697 1.606 1.00 90.62 112 TRP A O 1
ATOM 869 N N . ILE A 1 113 ? 7.033 -2.902 -0.093 1.00 89.94 113 ILE A N 1
ATOM 870 C CA . ILE A 1 113 ? 5.836 -3.384 0.622 1.00 89.94 113 ILE A CA 1
ATOM 871 C C . ILE A 1 113 ? 6.227 -4.225 1.845 1.00 89.94 113 ILE A C 1
ATOM 873 O O . ILE A 1 113 ? 5.644 -4.061 2.914 1.00 89.94 113 ILE A O 1
ATOM 877 N N . ASP A 1 114 ? 7.270 -5.046 1.724 1.00 91.62 114 ASP A N 1
ATOM 878 C CA . ASP A 1 114 ? 7.798 -5.878 2.812 1.00 91.62 114 ASP A CA 1
ATOM 879 C C . ASP A 1 114 ? 8.579 -5.068 3.873 1.00 91.62 114 ASP A C 1
ATOM 881 O O . ASP A 1 114 ? 9.136 -5.625 4.821 1.00 91.62 114 ASP A O 1
ATOM 885 N N . GLY A 1 115 ? 8.636 -3.738 3.741 1.00 89.81 115 GLY A N 1
ATOM 886 C CA . GLY A 1 115 ? 9.263 -2.840 4.712 1.00 89.81 115 GLY A CA 1
ATOM 887 C C . GLY A 1 115 ? 10.771 -2.662 4.522 1.00 89.81 115 GLY A C 1
ATOM 888 O O . GLY A 1 115 ? 11.463 -2.157 5.414 1.00 89.81 115 GLY A O 1
ATOM 889 N N . VAL A 1 116 ? 11.319 -3.044 3.366 1.00 91.88 116 VAL A N 1
ATOM 890 C CA . VAL A 1 116 ? 12.731 -2.809 3.053 1.00 91.88 116 VAL A CA 1
ATOM 891 C C . VAL A 1 116 ? 12.959 -1.312 2.827 1.00 91.88 116 VAL A C 1
ATOM 893 O O . VAL A 1 116 ? 12.400 -0.685 1.928 1.00 91.88 116 VAL A O 1
ATOM 896 N N . SER A 1 117 ? 13.824 -0.711 3.650 1.00 88.31 117 SER A N 1
ATOM 897 C CA . SER A 1 117 ? 14.175 0.708 3.510 1.00 88.31 117 SER A CA 1
ATOM 898 C C . SER A 1 117 ? 14.748 1.019 2.120 1.00 88.31 117 SER A C 1
ATOM 900 O O . SER A 1 117 ? 15.486 0.211 1.562 1.00 88.31 117 SER A O 1
ATOM 902 N N . THR A 1 118 ? 14.542 2.239 1.617 1.00 88.38 118 THR A N 1
ATOM 903 C CA . THR A 1 118 ? 15.051 2.665 0.295 1.00 88.38 118 THR A CA 1
ATOM 904 C C . THR A 1 118 ? 16.567 2.526 0.117 1.00 88.38 118 THR A C 1
ATOM 906 O O . THR A 1 118 ? 17.027 2.436 -1.014 1.00 88.38 118 THR A O 1
ATOM 909 N N . ARG A 1 119 ? 17.349 2.505 1.209 1.00 87.38 119 ARG A N 1
ATOM 910 C CA . ARG A 1 119 ? 18.793 2.211 1.165 1.00 87.38 119 ARG A CA 1
ATOM 911 C C . ARG A 1 119 ? 19.059 0.722 0.946 1.00 87.38 119 ARG A C 1
ATOM 913 O O . ARG A 1 119 ? 19.782 0.374 0.033 1.00 87.38 119 ARG A O 1
ATOM 920 N N . LYS A 1 120 ? 18.392 -0.142 1.713 1.00 91.19 120 LYS A N 1
ATOM 921 C CA . LYS A 1 120 ? 18.478 -1.601 1.539 1.00 91.19 120 LYS A CA 1
ATOM 922 C C . LYS A 1 120 ? 17.956 -2.072 0.174 1.00 91.19 120 LYS A C 1
ATOM 924 O O . LYS A 1 120 ? 18.398 -3.097 -0.321 1.00 91.19 120 LYS A O 1
ATOM 929 N N . VAL A 1 121 ? 17.037 -1.324 -0.445 1.00 92.31 121 VAL A N 1
ATOM 930 C CA . VAL A 1 121 ? 16.627 -1.571 -1.837 1.00 92.31 121 VAL A CA 1
ATOM 931 C C . VAL A 1 121 ? 17.779 -1.306 -2.817 1.00 92.31 121 VAL A C 1
ATOM 933 O O . VAL A 1 121 ? 17.917 -2.051 -3.779 1.00 92.31 121 VAL A O 1
ATOM 936 N N . ASP A 1 122 ? 18.628 -0.297 -2.578 1.00 92.25 122 ASP A N 1
ATOM 937 C CA . ASP A 1 122 ? 19.847 -0.093 -3.381 1.00 92.25 122 ASP A CA 1
ATOM 938 C C . ASP A 1 122 ? 20.794 -1.289 -3.251 1.00 92.25 122 ASP A C 1
ATOM 940 O O . ASP A 1 122 ? 21.232 -1.833 -4.262 1.00 92.25 122 ASP A O 1
ATOM 944 N N . ASP A 1 123 ? 21.019 -1.762 -2.023 1.00 92.00 123 ASP A N 1
ATOM 945 C CA . ASP A 1 123 ? 21.847 -2.945 -1.761 1.00 92.00 123 ASP A CA 1
ATOM 946 C C . ASP A 1 123 ? 21.301 -4.193 -2.483 1.00 92.00 123 ASP A C 1
ATOM 948 O O . ASP A 1 123 ? 22.063 -4.933 -3.105 1.00 92.00 123 ASP A O 1
ATOM 952 N N . LEU A 1 124 ? 19.976 -4.394 -2.471 1.00 91.88 124 LEU A N 1
ATOM 953 C CA . LEU A 1 124 ? 19.304 -5.473 -3.205 1.00 91.88 124 LEU A CA 1
ATOM 954 C C . LEU A 1 124 ? 19.534 -5.363 -4.719 1.00 91.88 124 LEU A C 1
ATOM 956 O O . LEU A 1 124 ? 19.864 -6.350 -5.371 1.00 91.88 124 LEU A O 1
ATOM 960 N N . VAL A 1 125 ? 19.371 -4.168 -5.289 1.00 92.50 125 VAL A N 1
ATOM 961 C CA . VAL A 1 125 ? 19.551 -3.939 -6.730 1.00 92.50 125 VAL A CA 1
ATOM 962 C C . VAL A 1 125 ? 21.005 -4.176 -7.151 1.00 92.50 125 VAL A C 1
ATOM 964 O O . VAL A 1 125 ? 21.241 -4.796 -8.192 1.00 92.50 125 VAL A O 1
ATOM 967 N N . ARG A 1 126 ? 21.973 -3.769 -6.319 1.00 92.38 126 ARG A N 1
ATOM 968 C CA . ARG A 1 126 ? 23.402 -4.060 -6.515 1.00 92.38 126 ARG A CA 1
ATOM 969 C C . ARG A 1 126 ? 23.694 -5.556 -6.456 1.00 92.38 126 ARG A C 1
ATOM 971 O O . ARG A 1 126 ? 24.415 -6.060 -7.311 1.00 92.38 126 ARG A O 1
ATOM 978 N N . ALA A 1 127 ? 23.096 -6.271 -5.503 1.00 90.38 127 ALA A N 1
ATOM 979 C CA . ALA A 1 127 ? 23.245 -7.721 -5.376 1.00 90.38 127 ALA A CA 1
ATOM 980 C C . ALA A 1 127 ? 22.694 -8.494 -6.591 1.00 90.38 127 ALA A C 1
ATOM 982 O O . ALA A 1 127 ? 23.192 -9.569 -6.906 1.00 90.38 127 ALA A O 1
ATOM 983 N N . LEU A 1 128 ? 21.719 -7.928 -7.311 1.00 88.62 128 LEU A N 1
ATOM 984 C CA . LEU A 1 128 ? 21.200 -8.458 -8.580 1.00 88.62 128 LEU A CA 1
ATOM 985 C C . LEU A 1 128 ? 22.086 -8.123 -9.801 1.00 88.62 128 LEU A C 1
ATOM 987 O O . LEU A 1 128 ? 21.655 -8.294 -10.937 1.00 88.62 128 LEU A O 1
ATOM 991 N N . GLY A 1 129 ? 23.306 -7.617 -9.594 1.00 87.19 129 GLY A N 1
ATOM 992 C CA . GLY A 1 129 ? 24.260 -7.319 -10.669 1.00 87.19 129 GLY A CA 1
ATOM 993 C C . GLY A 1 129 ? 24.063 -5.956 -11.338 1.00 87.19 129 GLY A C 1
ATOM 994 O O . GLY A 1 129 ? 24.565 -5.733 -12.438 1.00 87.19 129 GLY A O 1
ATOM 995 N N . ASN A 1 130 ? 23.321 -5.037 -10.710 1.00 90.62 130 ASN A N 1
ATOM 996 C CA . ASN A 1 130 ? 23.190 -3.660 -11.191 1.00 90.62 130 ASN A CA 1
ATOM 997 C C . ASN A 1 130 ? 24.157 -2.754 -10.419 1.00 90.62 130 ASN A C 1
ATOM 999 O O . ASN A 1 130 ? 23.804 -2.168 -9.393 1.00 90.62 130 ASN A O 1
ATOM 1003 N N . GLU A 1 131 ? 25.401 -2.667 -10.891 1.00 86.38 131 GLU A N 1
ATOM 1004 C CA . GLU A 1 131 ? 26.487 -1.942 -10.219 1.00 86.38 131 GLU A CA 1
ATOM 1005 C C . GLU A 1 131 ? 26.214 -0.443 -10.051 1.00 86.38 131 GLU A C 1
ATOM 1007 O O . GLU A 1 131 ? 26.664 0.166 -9.075 1.00 86.38 131 GLU A O 1
ATOM 1012 N N . SER A 1 132 ? 25.446 0.177 -10.952 1.00 85.44 132 SER A N 1
ATOM 1013 C CA . SER A 1 132 ? 25.063 1.584 -10.796 1.00 85.44 132 SER A CA 1
ATOM 1014 C C . SER A 1 132 ? 24.068 1.794 -9.646 1.00 85.44 132 SER A C 1
ATOM 1016 O O . SER A 1 132 ? 23.967 2.903 -9.107 1.00 85.44 132 SER A O 1
ATOM 1018 N N . GLY A 1 133 ? 23.409 0.720 -9.201 1.00 89.00 133 GLY A N 1
ATOM 1019 C CA . GLY A 1 133 ? 22.409 0.727 -8.145 1.00 89.00 133 GLY A CA 1
ATOM 1020 C C . GLY A 1 133 ? 21.128 1.468 -8.536 1.00 89.00 133 GLY A C 1
ATOM 1021 O O . GLY A 1 133 ? 20.851 1.756 -9.703 1.00 89.00 133 GLY A O 1
ATOM 1022 N N . ILE A 1 134 ? 20.322 1.809 -7.535 1.00 90.06 134 ILE A N 1
ATOM 1023 C CA . ILE A 1 134 ? 19.115 2.611 -7.684 1.00 90.06 134 ILE A CA 1
ATOM 1024 C C . ILE A 1 134 ? 19.071 3.746 -6.662 1.00 90.06 134 ILE A C 1
ATOM 1026 O O . ILE A 1 134 ? 19.194 3.580 -5.450 1.00 90.06 134 ILE A O 1
ATOM 1030 N N . SER A 1 135 ? 18.832 4.963 -7.150 1.00 89.75 135 SER A N 1
ATOM 1031 C CA . SER A 1 135 ? 18.715 6.111 -6.255 1.00 89.75 135 SER A CA 1
ATOM 1032 C C . SER A 1 135 ? 17.425 6.054 -5.429 1.00 89.75 135 SER A C 1
ATOM 1034 O O . SER A 1 135 ? 16.359 5.693 -5.933 1.00 89.75 135 SER A O 1
ATOM 1036 N N . ARG A 1 136 ? 17.484 6.538 -4.180 1.00 88.81 136 ARG A N 1
ATOM 1037 C CA . ARG A 1 136 ? 16.311 6.669 -3.287 1.00 88.81 136 ARG A CA 1
ATOM 1038 C C . ARG A 1 136 ? 15.132 7.398 -3.942 1.00 88.81 136 ARG A C 1
ATOM 1040 O O . ARG A 1 136 ? 13.984 7.024 -3.734 1.00 88.81 136 ARG A O 1
ATOM 1047 N N . SER A 1 137 ? 15.411 8.424 -4.750 1.00 87.62 137 SER A N 1
ATOM 1048 C CA . SER A 1 137 ? 14.376 9.165 -5.483 1.00 87.62 137 SER A CA 1
ATOM 1049 C C . SER A 1 137 ? 13.748 8.349 -6.612 1.00 87.62 137 SER A C 1
ATOM 1051 O O . SER A 1 137 ? 12.597 8.585 -6.960 1.00 87.62 137 SER A O 1
ATOM 1053 N N . THR A 1 138 ? 14.478 7.394 -7.195 1.00 88.50 138 THR A N 1
ATOM 1054 C CA . THR A 1 138 ? 13.926 6.455 -8.178 1.00 88.50 138 THR A CA 1
ATOM 1055 C C . THR A 1 138 ? 13.051 5.417 -7.499 1.00 88.50 138 THR A C 1
ATOM 1057 O O . THR A 1 138 ? 11.936 5.221 -7.966 1.00 88.50 138 THR A O 1
ATOM 1060 N N . VAL A 1 139 ? 13.492 4.844 -6.374 1.00 89.12 139 VAL A N 1
ATOM 1061 C CA . VAL A 1 139 ? 12.657 3.939 -5.564 1.00 89.12 139 VAL A CA 1
ATOM 1062 C C . VAL A 1 139 ? 11.360 4.638 -5.154 1.00 89.12 139 VAL A C 1
ATOM 1064 O O . VAL A 1 139 ? 10.283 4.124 -5.410 1.00 89.12 139 VAL A O 1
ATOM 1067 N N . SER A 1 140 ? 11.440 5.865 -4.629 1.00 87.12 140 SER A N 1
ATOM 1068 C CA . SER A 1 140 ? 10.247 6.633 -4.243 1.00 87.12 140 SER A CA 1
ATOM 1069 C C . SER A 1 140 ? 9.295 6.903 -5.412 1.00 87.12 140 SER A C 1
ATOM 1071 O O . SER A 1 140 ? 8.090 6.868 -5.213 1.00 87.12 140 SER A O 1
ATOM 1073 N N . ARG A 1 141 ? 9.811 7.167 -6.622 1.00 87.00 141 ARG A N 1
ATOM 1074 C CA . ARG A 1 141 ? 8.978 7.349 -7.824 1.00 87.00 141 ARG A CA 1
ATOM 1075 C C . ARG A 1 141 ? 8.332 6.050 -8.292 1.00 87.00 141 ARG A C 1
ATOM 1077 O O . ARG A 1 141 ? 7.220 6.094 -8.783 1.00 87.00 141 ARG A O 1
ATOM 1084 N N . ILE A 1 142 ? 9.037 4.926 -8.172 1.00 87.50 142 ILE A N 1
ATOM 1085 C CA . ILE A 1 142 ? 8.496 3.597 -8.482 1.00 87.50 142 ILE A CA 1
ATOM 1086 C C . ILE A 1 142 ? 7.342 3.280 -7.530 1.00 87.50 142 ILE A C 1
ATOM 1088 O O . ILE A 1 142 ? 6.271 2.895 -7.979 1.00 87.50 142 ILE A O 1
ATOM 1092 N N . CYS A 1 143 ? 7.538 3.507 -6.232 1.00 85.19 143 CYS A N 1
ATOM 1093 C CA . CYS A 1 143 ? 6.517 3.220 -5.233 1.00 85.19 143 CYS A CA 1
ATOM 1094 C C . CYS A 1 143 ? 5.349 4.214 -5.251 1.00 85.19 143 CYS A C 1
ATOM 1096 O O . CYS A 1 143 ? 4.281 3.859 -4.782 1.00 85.19 143 CYS A O 1
ATOM 1098 N N . ALA A 1 144 ? 5.506 5.414 -5.820 1.00 85.88 144 ALA A N 1
ATOM 1099 C CA . ALA A 1 144 ? 4.395 6.359 -5.975 1.00 85.88 144 ALA A CA 1
ATOM 1100 C C . ALA A 1 144 ? 3.273 5.811 -6.877 1.00 85.88 144 ALA A C 1
ATOM 1102 O O . ALA A 1 144 ? 2.113 6.148 -6.680 1.00 85.88 144 ALA A O 1
ATOM 1103 N N . ASP A 1 145 ? 3.588 4.917 -7.821 1.00 81.81 145 ASP A N 1
ATOM 1104 C CA . ASP A 1 145 ? 2.566 4.242 -8.633 1.00 81.81 145 ASP A CA 1
ATOM 1105 C C . ASP A 1 145 ? 1.674 3.315 -7.759 1.00 81.81 145 ASP A C 1
ATOM 1107 O O . ASP A 1 145 ? 0.541 3.011 -8.122 1.00 81.81 145 ASP A O 1
ATOM 1111 N N . ILE A 1 146 ? 2.149 2.887 -6.577 1.00 86.81 146 ILE A N 1
ATOM 1112 C CA . ILE A 1 146 ? 1.358 2.108 -5.604 1.00 86.81 146 ILE A CA 1
ATOM 1113 C C . ILE A 1 146 ? 0.281 2.990 -4.957 1.00 86.81 146 ILE A C 1
ATOM 1115 O O . ILE A 1 146 ? -0.790 2.486 -4.623 1.00 86.81 146 ILE A O 1
ATOM 1119 N N . ASP A 1 147 ? 0.524 4.298 -4.816 1.00 88.12 147 ASP A N 1
ATOM 1120 C CA . ASP A 1 147 ? -0.434 5.225 -4.204 1.00 88.12 147 ASP A CA 1
ATOM 1121 C C . ASP A 1 147 ? -1.749 5.277 -4.996 1.00 88.12 147 ASP A C 1
ATOM 1123 O O . ASP A 1 147 ? -2.819 5.381 -4.399 1.00 88.12 147 ASP A O 1
ATOM 1127 N N . GLU A 1 148 ? -1.691 5.138 -6.326 1.00 88.94 148 GLU A N 1
ATOM 1128 C CA . GLU A 1 148 ? -2.880 5.053 -7.183 1.00 88.94 148 GLU A CA 1
ATOM 1129 C C . GLU A 1 148 ? -3.704 3.797 -6.870 1.00 88.94 148 GLU A C 1
ATOM 1131 O O . GLU A 1 148 ? -4.907 3.892 -6.625 1.00 88.94 148 GLU A O 1
ATOM 1136 N N . ALA A 1 149 ? -3.052 2.635 -6.772 1.00 89.88 149 ALA A N 1
ATOM 1137 C CA . ALA A 1 149 ? -3.716 1.383 -6.412 1.00 89.88 149 ALA A CA 1
ATOM 1138 C C . ALA A 1 149 ? -4.300 1.426 -4.988 1.00 89.88 149 ALA A C 1
ATOM 1140 O O . ALA A 1 149 ? -5.385 0.900 -4.734 1.00 89.88 149 ALA A O 1
ATOM 1141 N N . VAL A 1 150 ? -3.609 2.081 -4.048 1.00 92.00 150 VAL A N 1
ATOM 1142 C CA . VAL A 1 150 ? -4.120 2.311 -2.689 1.00 92.00 150 VAL A CA 1
ATOM 1143 C C . VAL A 1 150 ? -5.337 3.233 -2.721 1.00 92.00 150 VAL A C 1
ATOM 1145 O O . VAL A 1 150 ? -6.333 2.938 -2.060 1.00 92.00 150 VAL A O 1
ATOM 1148 N N . ALA A 1 151 ? -5.300 4.318 -3.494 1.00 93.12 151 ALA A N 1
ATOM 1149 C CA . ALA A 1 151 ? -6.427 5.235 -3.632 1.00 93.12 151 ALA A CA 1
ATOM 1150 C C . ALA A 1 151 ? -7.653 4.534 -4.235 1.00 93.12 151 ALA A C 1
ATOM 1152 O O . ALA A 1 151 ? -8.753 4.658 -3.695 1.00 93.12 151 ALA A O 1
ATOM 1153 N N . GLU A 1 152 ? -7.465 3.733 -5.286 1.00 94.88 152 GLU A N 1
ATOM 1154 C CA . GLU A 1 152 ? -8.523 2.910 -5.880 1.00 94.88 152 GLU A CA 1
ATOM 1155 C C . GLU A 1 152 ? -9.096 1.920 -4.854 1.00 94.88 152 GLU A C 1
ATOM 1157 O O . GLU A 1 152 ? -10.313 1.847 -4.648 1.00 94.88 152 GLU A O 1
ATOM 1162 N N . PHE A 1 153 ? -8.225 1.218 -4.123 1.00 95.12 153 PHE A N 1
ATOM 1163 C CA . PHE A 1 153 ? -8.627 0.303 -3.058 1.00 95.12 153 PHE A CA 1
ATOM 1164 C C . PHE A 1 153 ? -9.443 1.011 -1.967 1.00 95.12 153 PHE A C 1
ATOM 1166 O O . PHE A 1 153 ? -10.440 0.456 -1.500 1.00 95.12 153 PHE A O 1
ATOM 1173 N N . LEU A 1 154 ? -9.055 2.220 -1.556 1.00 95.94 154 LEU A N 1
ATOM 1174 C CA . LEU A 1 154 ? -9.753 3.008 -0.535 1.00 95.94 154 LEU A CA 1
ATOM 1175 C C . LEU A 1 154 ? -11.037 3.677 -1.051 1.00 95.94 154 LEU A C 1
ATOM 1177 O O . LEU A 1 154 ? -11.894 4.023 -0.238 1.00 95.94 154 LEU A O 1
ATOM 1181 N N . ALA A 1 155 ? -11.203 3.825 -2.365 1.00 95.94 155 ALA A N 1
ATOM 1182 C CA . ALA A 1 155 ? -12.408 4.370 -2.990 1.00 95.94 155 ALA A CA 1
ATOM 1183 C C . ALA A 1 155 ? -13.441 3.295 -3.376 1.00 95.94 155 ALA A C 1
ATOM 1185 O O . ALA A 1 155 ? -14.611 3.620 -3.584 1.00 95.94 155 ALA A O 1
ATOM 1186 N N . ARG A 1 156 ? -13.044 2.016 -3.456 1.00 97.56 156 ARG A N 1
ATOM 1187 C CA . ARG A 1 156 ? -13.905 0.923 -3.945 1.00 97.56 156 ARG A CA 1
ATOM 1188 C C . ARG A 1 156 ? -15.243 0.828 -3.206 1.00 97.56 156 ARG A C 1
ATOM 1190 O O . ARG A 1 156 ? -15.292 1.027 -1.987 1.00 97.56 156 ARG A O 1
ATOM 1197 N N . ARG A 1 157 ? -16.309 0.445 -3.911 1.00 97.75 157 ARG A N 1
ATOM 1198 C CA . ARG A 1 157 ? -17.614 0.179 -3.287 1.00 97.75 157 ARG A CA 1
ATOM 1199 C C . ARG A 1 157 ? -17.545 -1.010 -2.323 1.00 97.75 157 ARG A C 1
ATOM 1201 O O . ARG A 1 157 ? -16.684 -1.877 -2.455 1.00 97.75 157 ARG A O 1
ATOM 1208 N N . LEU A 1 158 ? -18.437 -1.013 -1.339 1.00 96.69 158 LEU A N 1
ATOM 1209 C CA . LEU A 1 158 ? -18.524 -2.003 -0.260 1.00 96.69 158 LEU A CA 1
ATOM 1210 C C . LEU A 1 158 ? -19.866 -2.750 -0.253 1.00 96.69 158 LEU A C 1
ATOM 1212 O O . LEU A 1 158 ? -20.198 -3.406 0.729 1.00 96.69 158 LEU A O 1
ATOM 1216 N N . ASP A 1 159 ? -20.642 -2.634 -1.329 1.00 94.25 159 ASP A N 1
ATOM 1217 C CA . ASP A 1 159 ? -21.953 -3.263 -1.513 1.00 94.25 159 ASP A CA 1
ATOM 1218 C C . ASP A 1 159 ? -21.876 -4.666 -2.140 1.00 94.25 159 ASP A C 1
ATOM 1220 O O . ASP A 1 159 ? -22.904 -5.302 -2.360 1.00 94.25 159 ASP A O 1
ATOM 1224 N N . HIS A 1 160 ? -20.666 -5.176 -2.393 1.00 93.31 160 HIS A N 1
ATOM 1225 C CA . HIS A 1 160 ? -20.438 -6.524 -2.926 1.00 93.31 160 HIS A CA 1
ATOM 1226 C C . HIS A 1 160 ? -20.779 -7.638 -1.933 1.00 93.31 160 HIS A C 1
ATOM 1228 O O . HIS A 1 160 ? -20.961 -8.785 -2.334 1.00 93.31 160 HIS A O 1
ATOM 1234 N N . THR A 1 161 ? -20.817 -7.330 -0.637 1.00 94.06 161 THR A N 1
ATOM 1235 C CA . THR A 1 161 ? -21.165 -8.281 0.419 1.00 94.06 161 THR A CA 1
ATOM 1236 C C . THR A 1 161 ? -21.711 -7.557 1.644 1.00 94.06 161 THR A C 1
ATOM 1238 O O . THR A 1 161 ? -21.617 -6.337 1.775 1.00 94.06 161 THR A O 1
ATOM 1241 N N . TRP A 1 162 ? -22.275 -8.326 2.567 1.00 94.19 162 TRP A N 1
ATOM 1242 C CA . TRP A 1 162 ? -22.718 -7.834 3.862 1.00 94.19 162 TRP A CA 1
ATOM 1243 C C . TRP A 1 162 ? -21.616 -8.012 4.913 1.00 94.19 162 TRP A C 1
ATOM 1245 O O . TRP A 1 162 ? -21.033 -9.090 5.028 1.00 94.19 162 TRP A O 1
ATOM 1255 N N . PHE A 1 163 ? -21.360 -6.969 5.708 1.00 97.00 163 PHE A N 1
ATOM 1256 C CA . PHE A 1 163 ? -20.388 -6.959 6.804 1.00 97.00 163 PHE A CA 1
ATOM 1257 C C . PHE A 1 163 ? -21.077 -6.839 8.179 1.00 97.00 163 PHE A C 1
ATOM 1259 O O . PHE A 1 163 ? -21.235 -5.723 8.679 1.00 97.00 163 PHE A O 1
ATOM 1266 N N . PRO A 1 164 ? -21.476 -7.951 8.828 1.00 96.62 164 PRO A N 1
ATOM 1267 C CA . PRO A 1 164 ? -22.102 -7.916 10.155 1.00 96.62 164 PRO A CA 1
ATOM 1268 C C . PRO A 1 164 ? -21.188 -7.383 11.266 1.00 96.62 164 PRO A C 1
ATOM 1270 O O . PRO A 1 164 ? -21.678 -6.768 12.216 1.00 96.62 164 PRO A O 1
ATOM 1273 N N . TYR A 1 165 ? -19.871 -7.593 11.165 1.00 97.31 165 TYR A N 1
ATOM 1274 C CA . TYR A 1 165 ? -18.913 -7.196 12.200 1.00 97.31 165 TYR A CA 1
ATOM 1275 C C . TYR A 1 165 ? -17.857 -6.243 11.656 1.00 97.31 165 TYR A C 1
ATOM 1277 O O . TYR A 1 165 ? -17.260 -6.507 10.611 1.00 97.31 165 TYR A O 1
ATOM 1285 N N . LEU A 1 166 ? -17.555 -5.190 12.416 1.00 98.00 166 LEU A N 1
ATOM 1286 C CA . LEU A 1 166 ? -16.412 -4.313 12.166 1.00 98.00 166 LEU A CA 1
ATOM 1287 C C . LEU A 1 166 ? -15.419 -4.382 13.322 1.00 98.00 166 LEU A C 1
ATOM 1289 O O . LEU A 1 166 ? -15.796 -4.220 14.478 1.00 98.00 166 LEU A O 1
ATOM 1293 N N . PHE A 1 167 ? -14.142 -4.540 13.001 1.00 97.94 167 PHE A N 1
ATOM 1294 C CA . PHE A 1 167 ? -13.028 -4.277 13.900 1.00 97.94 167 PHE A CA 1
ATOM 1295 C C . PHE A 1 167 ? -12.442 -2.915 13.549 1.00 97.94 167 PHE A C 1
ATOM 1297 O O . PHE A 1 167 ? -12.030 -2.692 12.411 1.00 97.94 167 PHE A O 1
ATOM 1304 N N . VAL A 1 168 ? -12.421 -2.012 14.522 1.00 96.94 168 VAL A N 1
ATOM 1305 C CA . VAL A 1 168 ? -11.898 -0.653 14.375 1.00 96.94 168 VAL A CA 1
ATOM 1306 C C . VAL A 1 168 ? -10.716 -0.502 15.315 1.00 96.94 168 VAL A C 1
ATOM 1308 O O . VAL A 1 168 ? -10.852 -0.717 16.523 1.00 96.94 168 VAL A O 1
ATOM 1311 N N . ASP A 1 169 ? -9.567 -0.150 14.754 1.00 94.88 169 ASP A N 1
ATOM 1312 C CA . ASP A 1 169 ? -8.328 0.032 15.499 1.00 94.88 169 ASP A CA 1
ATOM 1313 C C . ASP A 1 169 ? -7.550 1.235 14.971 1.00 94.88 169 ASP A C 1
ATOM 1315 O O . ASP A 1 169 ? -7.737 1.650 13.823 1.00 94.88 169 ASP A O 1
ATOM 1319 N N . ALA A 1 170 ? -6.675 1.786 15.804 1.00 93.38 170 ALA A N 1
ATOM 1320 C CA . ALA A 1 170 ? -5.752 2.836 15.415 1.00 93.38 170 ALA A CA 1
ATOM 1321 C C . ALA A 1 170 ? -4.356 2.554 15.962 1.00 93.38 170 ALA A C 1
ATOM 1323 O O . ALA A 1 170 ? -4.176 2.047 17.068 1.00 93.38 170 ALA A O 1
ATOM 1324 N N . THR A 1 171 ? -3.346 2.902 15.174 1.00 92.12 171 THR A N 1
ATOM 1325 C CA . THR A 1 171 ? -1.949 2.851 15.599 1.00 92.12 171 THR A CA 1
ATOM 1326 C C . THR A 1 171 ? -1.287 4.196 15.368 1.00 92.12 171 THR A C 1
ATOM 1328 O O . THR A 1 171 ? -1.569 4.869 14.380 1.00 92.12 171 THR A O 1
ATOM 1331 N N . TYR A 1 172 ? -0.420 4.602 16.288 1.00 92.44 172 TYR A N 1
ATOM 1332 C CA . TYR A 1 172 ? 0.318 5.849 16.163 1.00 92.44 172 TYR A CA 1
ATOM 1333 C C . TYR A 1 172 ? 1.637 5.604 15.447 1.00 92.44 172 TYR A C 1
ATOM 1335 O O . TYR A 1 172 ? 2.406 4.719 15.824 1.00 92.44 172 TYR A O 1
ATOM 1343 N N . VAL A 1 173 ? 1.898 6.409 14.423 1.00 93.38 173 VAL A N 1
ATOM 1344 C CA . VAL A 1 173 ? 3.147 6.376 13.664 1.00 93.38 173 VAL A CA 1
ATOM 1345 C C . VAL A 1 173 ? 3.757 7.768 13.611 1.00 93.38 173 VAL A C 1
ATOM 1347 O O . VAL A 1 173 ? 3.063 8.772 13.440 1.00 93.38 173 VAL A O 1
ATOM 1350 N N . ASP A 1 174 ? 5.077 7.824 13.758 1.00 93.00 174 ASP A N 1
ATOM 1351 C CA . ASP A 1 174 ? 5.824 9.069 13.656 1.00 93.00 174 ASP A CA 1
ATOM 1352 C C . ASP A 1 174 ? 6.019 9.432 12.186 1.00 93.00 174 ASP A C 1
ATOM 1354 O O . ASP A 1 174 ? 6.709 8.741 11.430 1.00 93.00 174 ASP A O 1
ATOM 1358 N N . VAL A 1 175 ? 5.423 10.547 11.776 1.00 90.19 175 VAL A N 1
ATOM 1359 C CA . VAL A 1 175 ? 5.497 11.049 10.405 1.00 90.19 175 VAL A CA 1
ATOM 1360 C C . VAL A 1 175 ? 6.176 12.403 10.360 1.00 90.19 175 VAL A C 1
ATOM 1362 O O . VAL A 1 175 ? 6.102 13.208 11.288 1.00 90.19 175 VAL A O 1
ATOM 1365 N N . ARG A 1 176 ? 6.828 12.698 9.236 1.00 87.81 176 ARG A N 1
ATOM 1366 C CA . ARG A 1 176 ? 7.396 14.024 9.004 1.00 87.81 176 ARG A CA 1
ATOM 1367 C C . ARG A 1 176 ? 6.367 14.911 8.313 1.00 87.81 176 ARG A C 1
ATOM 1369 O O . ARG A 1 176 ? 6.181 14.814 7.104 1.00 87.81 176 ARG A O 1
ATOM 1376 N N . HIS A 1 177 ? 5.751 15.813 9.066 1.00 83.62 177 HIS A N 1
ATOM 1377 C CA . HIS A 1 177 ? 4.775 16.775 8.563 1.00 83.62 177 HIS A CA 1
ATOM 1378 C C . HIS A 1 177 ? 5.302 18.207 8.724 1.00 83.62 177 HIS A C 1
ATOM 1380 O O . HIS A 1 177 ? 5.762 18.598 9.797 1.00 83.62 177 HIS A O 1
ATOM 1386 N N . ARG A 1 178 ? 5.283 19.004 7.644 1.00 84.25 178 ARG A N 1
ATOM 1387 C CA . ARG A 1 178 ? 5.743 20.416 7.630 1.00 84.25 178 ARG A CA 1
ATOM 1388 C C . ARG A 1 178 ? 7.124 20.633 8.277 1.00 84.25 178 ARG A C 1
ATOM 1390 O O . ARG A 1 178 ? 7.354 21.589 9.009 1.00 84.25 178 ARG A O 1
ATOM 1397 N N . GLY A 1 179 ? 8.053 19.713 8.018 1.00 87.81 179 GLY A N 1
ATOM 1398 C CA . GLY A 1 179 ? 9.432 19.793 8.507 1.00 87.81 179 GLY A CA 1
ATOM 1399 C C . GLY A 1 179 ? 9.658 19.300 9.941 1.00 87.81 179 GLY A C 1
ATOM 1400 O O . GLY A 1 179 ? 10.818 19.192 10.334 1.00 87.81 179 GLY A O 1
ATOM 1401 N N . ARG A 1 180 ? 8.608 18.927 10.685 1.00 89.88 180 ARG A N 1
ATOM 1402 C CA . ARG A 1 180 ? 8.692 18.371 12.046 1.00 89.88 180 ARG A CA 1
ATOM 1403 C C . ARG A 1 180 ? 8.224 16.920 12.077 1.00 89.88 180 ARG A C 1
ATOM 1405 O O . ARG A 1 180 ? 7.440 16.509 11.229 1.00 89.88 180 ARG A O 1
ATOM 1412 N N . VAL A 1 181 ? 8.732 16.150 13.035 1.00 92.69 181 VAL A N 1
ATOM 1413 C CA . VAL A 1 181 ? 8.211 14.808 13.322 1.00 92.69 181 VAL A CA 1
ATOM 1414 C C . VAL A 1 181 ? 7.024 14.968 14.265 1.00 92.69 181 VAL A C 1
ATOM 1416 O O . VAL A 1 181 ? 7.155 15.615 15.303 1.00 92.69 181 VAL A O 1
ATOM 1419 N N . VAL A 1 182 ? 5.873 14.439 13.866 1.00 92.50 182 VAL A N 1
ATOM 1420 C CA . VAL A 1 182 ? 4.629 14.445 14.637 1.00 92.50 182 VAL A CA 1
ATOM 1421 C C . VAL A 1 182 ? 4.076 13.028 14.687 1.00 92.50 182 VAL A C 1
ATOM 1423 O O . VAL A 1 182 ? 4.207 12.279 13.720 1.00 92.50 182 VAL A O 1
ATOM 1426 N N . SER A 1 183 ? 3.465 12.666 15.809 1.00 92.94 183 SER A N 1
ATOM 1427 C CA . SER A 1 183 ? 2.780 11.385 15.942 1.00 92.94 183 SER A CA 1
ATOM 1428 C C . SER A 1 183 ? 1.377 11.517 15.353 1.00 92.94 183 SER A C 1
ATOM 1430 O O . SER A 1 183 ? 0.622 12.387 15.786 1.00 92.94 183 SER A O 1
ATOM 1432 N N . GLN A 1 184 ? 1.044 10.703 14.352 1.00 93.69 184 GLN A N 1
ATOM 1433 C CA . GLN A 1 184 ? -0.284 10.668 13.733 1.00 93.69 184 GLN A CA 1
ATOM 1434 C C . GLN A 1 184 ? -0.949 9.314 13.951 1.00 93.69 184 GLN A C 1
ATOM 1436 O O . GLN A 1 184 ? -0.290 8.274 13.935 1.00 93.69 184 GLN A O 1
ATOM 1441 N N . ALA A 1 185 ? -2.268 9.337 14.127 1.00 92.81 185 ALA A N 1
ATOM 1442 C CA . ALA A 1 185 ? -3.089 8.145 14.242 1.00 92.81 185 ALA A CA 1
ATOM 1443 C C . ALA A 1 185 ? -3.419 7.601 12.846 1.00 92.81 185 ALA A C 1
ATOM 1445 O O . ALA A 1 185 ? -3.976 8.304 12.003 1.00 92.81 185 ALA A O 1
ATOM 1446 N N . VAL A 1 186 ? -3.110 6.331 12.614 1.00 95.12 186 VAL A N 1
ATOM 1447 C CA . VAL A 1 186 ? -3.523 5.564 11.439 1.00 95.12 186 VAL A CA 1
ATOM 1448 C C . VAL A 1 186 ? -4.652 4.644 11.864 1.00 95.12 186 VAL A C 1
ATOM 1450 O O . VAL A 1 186 ? -4.425 3.624 12.513 1.00 95.12 186 VAL A O 1
ATOM 1453 N N . ALA A 1 187 ? -5.873 5.017 11.502 1.00 95.50 187 ALA A N 1
ATOM 1454 C CA . ALA A 1 187 ? -7.054 4.197 11.688 1.00 95.50 187 ALA A CA 1
ATOM 1455 C C . ALA A 1 187 ? -7.139 3.123 10.608 1.00 95.50 187 ALA A C 1
ATOM 1457 O O . ALA A 1 187 ? -6.972 3.412 9.423 1.00 95.50 187 ALA A O 1
ATOM 1458 N N . VAL A 1 188 ? -7.490 1.907 11.015 1.00 97.12 188 VAL A N 1
ATOM 1459 C CA . VAL A 1 188 ? -7.787 0.783 10.129 1.00 97.12 188 VAL A CA 1
ATOM 1460 C C . VAL A 1 188 ? -9.143 0.207 10.517 1.00 97.12 188 VAL A C 1
ATOM 1462 O O . VAL A 1 188 ? -9.398 -0.094 11.685 1.00 97.12 188 VAL A O 1
ATOM 1465 N N . VAL A 1 189 ? -10.018 0.025 9.526 1.00 98.00 189 VAL A N 1
ATOM 1466 C CA . VAL A 1 189 ? -11.300 -0.663 9.718 1.00 98.00 189 VAL A CA 1
ATOM 1467 C C . VAL A 1 189 ? -11.287 -1.969 8.946 1.00 98.00 189 VAL A C 1
ATOM 1469 O O . VAL A 1 189 ? -11.136 -1.976 7.726 1.00 98.00 189 VAL A O 1
ATOM 1472 N N . THR A 1 190 ? -11.475 -3.074 9.659 1.00 98.31 190 THR A N 1
ATOM 1473 C CA . THR A 1 190 ? -11.584 -4.419 9.090 1.00 98.31 190 THR A CA 1
ATOM 1474 C C . THR A 1 190 ? -13.015 -4.920 9.230 1.00 98.31 190 THR A C 1
ATOM 1476 O O . THR A 1 190 ? -13.530 -5.019 10.339 1.00 98.31 190 THR A O 1
ATOM 1479 N N . GLY A 1 191 ? -13.656 -5.262 8.119 1.00 97.88 191 GLY A N 1
ATOM 1480 C CA . GLY A 1 191 ? -14.964 -5.904 8.099 1.00 97.88 191 GLY A CA 1
ATOM 1481 C C . GLY A 1 191 ? -14.830 -7.419 8.121 1.00 97.88 191 GLY A C 1
ATOM 1482 O O . GLY A 1 191 ? -13.924 -7.975 7.502 1.00 97.88 191 GLY A O 1
ATOM 1483 N N . VAL A 1 192 ? -15.739 -8.097 8.813 1.00 97.94 192 VAL A N 1
ATOM 1484 C CA . VAL A 1 192 ? -15.970 -9.536 8.646 1.00 97.94 192 VAL A CA 1
ATOM 1485 C C . VAL A 1 192 ? -17.248 -9.688 7.845 1.00 97.94 192 VAL A C 1
ATOM 1487 O O . VAL A 1 192 ? -18.297 -9.223 8.287 1.00 97.94 192 VAL A O 1
ATOM 1490 N N . SER A 1 193 ? -17.146 -10.290 6.665 1.00 95.94 193 SER A N 1
ATOM 1491 C CA . SER A 1 193 ? -18.297 -10.546 5.800 1.00 95.94 193 SER A CA 1
ATOM 1492 C C . SER A 1 193 ? -19.217 -11.623 6.382 1.00 95.94 193 SER A C 1
ATOM 1494 O O . SER A 1 193 ? -18.823 -12.383 7.270 1.00 95.94 193 SER A O 1
ATOM 1496 N N . SER A 1 194 ? -20.426 -11.738 5.838 1.00 91.25 194 SER A N 1
ATOM 1497 C CA . SER A 1 194 ? -21.392 -12.795 6.166 1.00 91.25 194 SER A CA 1
ATOM 1498 C C . SER A 1 194 ? -20.845 -14.214 5.952 1.00 91.25 194 SER A C 1
ATOM 1500 O O . SER A 1 194 ? -21.281 -15.152 6.611 1.00 91.25 194 SER A O 1
ATOM 1502 N N . GLN A 1 195 ? -19.835 -14.369 5.092 1.00 92.81 195 GLN A N 1
ATOM 1503 C CA . GLN A 1 195 ? -19.120 -15.628 4.852 1.00 92.81 195 GLN A CA 1
ATOM 1504 C C . GLN A 1 195 ? -17.953 -15.864 5.830 1.00 92.81 195 GLN A C 1
ATOM 1506 O O . GLN A 1 195 ? -17.191 -16.815 5.675 1.00 92.81 195 GLN A O 1
ATOM 1511 N N . GLY A 1 196 ? -17.751 -14.983 6.813 1.00 93.00 196 GLY A N 1
ATOM 1512 C CA . GLY A 1 196 ? -16.657 -15.072 7.783 1.00 93.00 196 GLY A CA 1
ATOM 1513 C C . GLY A 1 196 ? -15.297 -14.589 7.265 1.00 93.00 196 GLY A C 1
ATOM 1514 O O . GLY A 1 196 ? -14.304 -14.662 7.992 1.00 93.00 196 GLY A O 1
ATOM 1515 N N . ARG A 1 197 ? -15.217 -14.057 6.036 1.00 96.19 197 ARG A N 1
ATOM 1516 C CA . ARG A 1 197 ? -13.968 -13.522 5.470 1.00 96.19 197 ARG A CA 1
ATOM 1517 C C . ARG A 1 197 ? -13.681 -12.129 6.020 1.00 96.19 197 ARG A C 1
ATOM 1519 O O . ARG A 1 197 ? -14.561 -11.271 6.004 1.00 96.19 197 ARG A O 1
ATOM 1526 N N . ARG A 1 198 ? -12.442 -11.905 6.468 1.00 97.25 198 ARG A N 1
ATOM 1527 C CA . ARG A 1 198 ? -11.953 -10.597 6.924 1.00 97.25 198 ARG A CA 1
ATOM 1528 C C . ARG A 1 198 ? -11.399 -9.787 5.759 1.00 97.25 198 ARG A C 1
ATOM 1530 O O . ARG A 1 198 ? -10.606 -10.307 4.978 1.00 97.25 198 ARG A O 1
ATOM 1537 N N . GLU A 1 199 ? -11.775 -8.518 5.687 1.00 96.44 199 GLU A N 1
ATOM 1538 C CA . GLU A 1 199 ? -11.342 -7.585 4.647 1.00 96.44 199 GLU A CA 1
ATOM 1539 C C . GLU A 1 199 ? -11.046 -6.212 5.255 1.00 96.44 199 GLU A C 1
ATOM 1541 O O . GLU A 1 199 ? -11.840 -5.689 6.035 1.00 96.44 199 GLU A O 1
ATOM 1546 N N . ILE A 1 200 ? -9.919 -5.597 4.888 1.00 97.62 200 ILE A N 1
ATOM 1547 C CA . ILE A 1 200 ? -9.643 -4.198 5.243 1.00 97.62 200 ILE A CA 1
ATOM 1548 C C . ILE A 1 200 ? -10.551 -3.316 4.389 1.00 97.62 200 ILE A C 1
ATOM 1550 O O . ILE A 1 200 ? -10.433 -3.314 3.164 1.00 97.62 200 ILE A O 1
ATOM 1554 N N . LEU A 1 201 ? -11.453 -2.567 5.019 1.00 97.69 201 LEU A N 1
ATOM 1555 C CA . LEU A 1 201 ? -12.420 -1.713 4.328 1.00 97.69 201 LEU A CA 1
ATOM 1556 C C . LEU A 1 201 ? -11.855 -0.320 4.054 1.00 97.69 201 LEU A C 1
ATOM 1558 O O . LEU A 1 201 ? -12.096 0.249 2.988 1.00 97.69 201 LEU A O 1
ATOM 1562 N N . THR A 1 202 ? -11.111 0.236 5.011 1.00 97.50 202 THR A N 1
ATOM 1563 C CA . THR A 1 202 ? -10.460 1.540 4.865 1.00 97.50 202 THR A CA 1
ATOM 1564 C C . THR A 1 202 ? -9.250 1.679 5.784 1.00 97.50 202 THR A C 1
ATOM 1566 O O . THR A 1 202 ? -9.137 0.983 6.798 1.00 97.50 202 THR A O 1
ATOM 1569 N N . MET A 1 203 ? -8.382 2.617 5.422 1.00 96.12 203 MET A N 1
ATOM 1570 C CA . MET A 1 203 ? -7.304 3.153 6.236 1.00 96.12 203 MET A CA 1
ATOM 1571 C C . MET A 1 203 ? -7.363 4.680 6.147 1.00 96.12 203 MET A C 1
ATOM 1573 O O . MET A 1 203 ? -7.572 5.220 5.062 1.00 96.12 203 MET A O 1
ATOM 1577 N N . SER A 1 204 ? -7.194 5.375 7.269 1.00 94.88 204 SER A N 1
ATOM 1578 C CA . SER A 1 204 ? -7.210 6.839 7.307 1.00 94.88 204 SER A CA 1
ATOM 1579 C C . SER A 1 204 ? -6.175 7.363 8.284 1.00 94.88 204 SER A C 1
ATOM 1581 O O . SER A 1 204 ? -6.000 6.801 9.361 1.00 94.88 204 SER A O 1
ATOM 1583 N N . VAL A 1 205 ? -5.516 8.459 7.921 1.00 93.56 205 VAL A N 1
ATOM 1584 C CA . VAL A 1 205 ? -4.521 9.123 8.767 1.00 93.56 205 VAL A CA 1
ATOM 1585 C C . VAL A 1 205 ? -5.131 10.394 9.344 1.00 93.56 205 VAL A C 1
ATOM 1587 O O . VAL A 1 205 ? -5.767 11.158 8.618 1.00 93.56 205 VAL A O 1
ATOM 1590 N N . GLY A 1 206 ? -4.960 10.615 10.642 1.00 89.94 206 GLY A N 1
ATOM 1591 C CA . GLY A 1 206 ? -5.444 11.800 11.342 1.00 89.94 206 GLY A CA 1
ATOM 1592 C C . GLY A 1 206 ? -4.485 12.256 12.434 1.00 89.94 206 GLY A C 1
ATOM 1593 O O . GLY A 1 206 ? -3.644 11.495 12.908 1.00 89.94 206 GLY A O 1
ATOM 1594 N N . ASP A 1 207 ? -4.619 13.513 12.851 1.00 84.88 207 ASP A N 1
ATOM 1595 C CA . ASP A 1 207 ? -3.765 14.092 13.896 1.00 84.88 207 ASP A CA 1
ATOM 1596 C C . ASP A 1 207 ? -4.083 13.532 15.291 1.00 84.88 207 ASP A C 1
ATOM 1598 O O . ASP A 1 207 ? -3.205 13.430 16.145 1.00 84.88 207 ASP A O 1
ATOM 1602 N N . ALA A 1 208 ? -5.341 13.153 15.527 1.00 83.56 208 ALA A N 1
ATOM 1603 C CA . ALA A 1 208 ? -5.798 12.555 16.773 1.00 83.56 208 ALA A CA 1
ATOM 1604 C C . ALA A 1 208 ? -7.051 11.700 16.545 1.00 83.56 208 ALA A C 1
ATOM 1606 O O . ALA A 1 208 ? -7.819 11.935 15.612 1.00 83.56 208 ALA A O 1
ATOM 1607 N N . GLU A 1 209 ? -7.307 10.766 17.459 1.00 88.25 209 GLU A N 1
ATOM 1608 C CA . GLU A 1 209 ? -8.503 9.916 17.493 1.00 88.25 209 GLU A CA 1
ATOM 1609 C C . GLU A 1 209 ? -9.775 10.669 17.948 1.00 88.25 209 GLU A C 1
ATOM 1611 O O . GLU A 1 209 ? -10.542 10.204 18.793 1.00 88.25 209 GLU A O 1
ATOM 1616 N N . SER A 1 210 ? -10.023 11.866 17.414 1.00 89.31 210 SER A N 1
ATOM 1617 C CA . SER A 1 210 ? -11.196 12.667 17.775 1.00 89.31 210 SER A CA 1
ATOM 1618 C C . SER A 1 210 ? -12.506 12.013 17.312 1.00 89.31 210 SER A C 1
ATOM 1620 O O . SER A 1 210 ? -12.535 11.178 16.405 1.00 89.31 210 SER A O 1
ATOM 1622 N N . THR A 1 211 ? -13.627 12.409 17.922 1.00 92.62 211 THR A N 1
ATOM 1623 C CA . THR A 1 211 ? -14.960 11.988 17.460 1.00 92.62 211 THR A CA 1
ATOM 1624 C C . THR A 1 211 ? -15.185 12.358 15.996 1.00 92.62 211 THR A C 1
ATOM 1626 O O . THR A 1 211 ? -15.732 11.550 15.248 1.00 92.62 211 THR A O 1
ATOM 1629 N N . ASP A 1 212 ? -14.735 13.540 15.571 1.00 93.88 212 ASP A N 1
ATOM 1630 C CA . ASP A 1 212 ? -14.889 14.012 14.192 1.00 93.88 212 ASP A CA 1
ATOM 1631 C C . ASP A 1 212 ? -14.098 13.145 13.212 1.00 93.88 212 ASP A C 1
ATOM 1633 O O . ASP A 1 212 ? -14.638 12.731 12.186 1.00 93.88 212 ASP A O 1
ATOM 1637 N N . PHE A 1 213 ? -12.860 12.786 13.566 1.00 94.69 213 PHE A N 1
ATOM 1638 C CA . PHE A 1 213 ? -12.029 11.881 12.775 1.00 94.69 213 PHE A CA 1
ATOM 1639 C C . PHE A 1 213 ? -12.715 10.524 12.579 1.00 94.69 213 PHE A C 1
ATOM 1641 O O . PHE A 1 213 ? -12.919 10.082 11.448 1.00 94.69 213 PHE A O 1
ATOM 1648 N N . TRP A 1 214 ? -13.169 9.890 13.663 1.00 96.06 214 TRP A N 1
ATOM 1649 C CA . TRP A 1 214 ? -13.873 8.608 13.576 1.00 96.06 214 TRP A CA 1
ATOM 1650 C C . TRP A 1 214 ? -15.209 8.709 12.834 1.00 96.06 214 TRP A C 1
ATOM 1652 O O . TRP A 1 214 ? -15.580 7.801 12.088 1.00 96.06 214 TRP A O 1
ATOM 1662 N N . THR A 1 215 ? -15.915 9.827 12.990 1.00 96.38 215 THR A N 1
ATOM 1663 C CA . THR A 1 215 ? -17.155 10.111 12.262 1.00 96.38 215 THR A CA 1
ATOM 1664 C C . THR A 1 215 ? -16.895 10.187 10.763 1.00 96.38 215 THR A C 1
ATOM 1666 O O . THR A 1 215 ? -17.651 9.601 9.992 1.00 96.38 215 THR A O 1
ATOM 1669 N N . GLN A 1 216 ? -15.820 10.855 10.338 1.00 96.50 216 GLN A N 1
ATOM 1670 C CA . GLN A 1 216 ? -15.427 10.934 8.933 1.00 96.50 216 GLN A CA 1
ATOM 1671 C C . GLN A 1 216 ? -15.049 9.556 8.374 1.00 96.50 216 GLN A C 1
ATOM 1673 O O . GLN A 1 216 ? -15.526 9.188 7.301 1.00 96.50 216 GLN A O 1
ATOM 1678 N N . VAL A 1 217 ? -14.269 8.766 9.121 1.00 96.69 217 VAL A N 1
ATOM 1679 C CA . VAL A 1 217 ? -13.881 7.400 8.726 1.00 96.69 217 VAL A CA 1
ATOM 1680 C C . VAL A 1 217 ? -15.110 6.516 8.499 1.00 96.69 217 VAL A C 1
ATOM 1682 O O . VAL A 1 217 ? -15.246 5.903 7.441 1.00 96.69 217 VAL A O 1
ATOM 1685 N N . LEU A 1 218 ? -16.034 6.466 9.465 1.00 97.25 218 LEU A N 1
ATOM 1686 C CA . LEU A 1 218 ? -17.240 5.639 9.355 1.00 97.25 218 LEU A CA 1
ATOM 1687 C C . LEU A 1 218 ? -18.213 6.166 8.293 1.00 97.25 218 LEU A C 1
ATOM 1689 O O . LEU A 1 218 ? -18.864 5.376 7.608 1.00 97.25 218 LEU A O 1
ATOM 1693 N N . ARG A 1 219 ? -18.309 7.490 8.126 1.00 97.38 219 ARG A N 1
ATOM 1694 C CA . ARG A 1 219 ? -19.141 8.108 7.087 1.00 97.38 219 ARG A CA 1
ATOM 1695 C C . ARG A 1 219 ? -18.650 7.737 5.690 1.00 97.38 219 ARG A C 1
ATOM 1697 O O . ARG A 1 219 ? -19.468 7.316 4.878 1.00 97.38 219 ARG A O 1
ATOM 1704 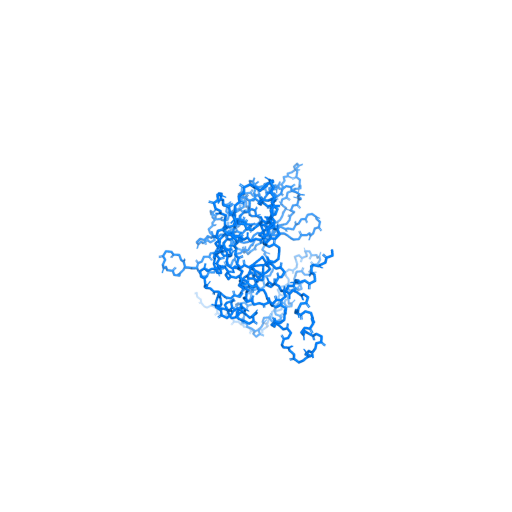N N . GLY A 1 220 ? -17.341 7.791 5.445 1.00 97.38 220 GLY A N 1
ATOM 1705 C CA . GLY A 1 220 ? -16.763 7.391 4.160 1.00 97.38 220 GLY A CA 1
ATOM 1706 C C . GLY A 1 220 ? -17.069 5.932 3.803 1.00 97.38 220 GLY A C 1
ATOM 1707 O O . GLY A 1 220 ? -17.357 5.620 2.651 1.00 97.38 220 GLY A O 1
ATOM 1708 N N . LEU A 1 221 ? -17.099 5.029 4.791 1.00 97.62 221 LEU A N 1
ATOM 1709 C CA . LEU A 1 221 ? -17.529 3.644 4.563 1.00 97.62 221 LEU A CA 1
ATOM 1710 C C . LEU A 1 221 ? -19.001 3.556 4.131 1.00 97.62 221 LEU A C 1
ATOM 1712 O O . LEU A 1 221 ? -19.325 2.807 3.210 1.00 97.62 221 LEU A O 1
ATOM 1716 N N . ARG A 1 222 ? -19.893 4.330 4.763 1.00 95.88 222 ARG A N 1
ATOM 1717 C CA . ARG A 1 222 ? -21.317 4.372 4.391 1.00 95.88 222 ARG A CA 1
ATOM 1718 C C . ARG A 1 222 ? -21.545 4.932 2.995 1.00 95.88 222 ARG A C 1
ATOM 1720 O O . ARG A 1 222 ? -22.327 4.364 2.243 1.00 95.88 222 ARG A O 1
ATOM 1727 N N . GLU A 1 223 ? -20.849 6.006 2.640 1.00 96.69 223 GLU A N 1
ATOM 1728 C CA . GLU A 1 223 ? -20.914 6.610 1.302 1.00 96.69 223 GLU A CA 1
ATOM 1729 C C . GLU A 1 223 ? -20.471 5.625 0.210 1.00 96.69 223 GLU A C 1
ATOM 1731 O O . GLU A 1 223 ? -21.009 5.629 -0.895 1.00 96.69 223 GLU A O 1
ATOM 1736 N N . ARG A 1 224 ? -19.555 4.710 0.546 1.00 97.12 224 ARG A N 1
ATOM 1737 C CA . ARG A 1 224 ? -19.101 3.621 -0.331 1.00 97.12 224 ARG A CA 1
ATOM 1738 C C . ARG A 1 224 ? -20.046 2.413 -0.372 1.00 97.12 224 ARG A C 1
ATOM 1740 O O . ARG A 1 224 ? -19.762 1.464 -1.098 1.00 97.12 224 ARG A O 1
ATOM 1747 N N . GLY A 1 225 ? -21.157 2.430 0.365 1.00 95.75 225 GLY A N 1
ATOM 1748 C CA . GLY A 1 225 ? -22.184 1.382 0.334 1.00 95.75 225 GLY A CA 1
ATOM 1749 C C . GLY A 1 225 ? -22.198 0.436 1.536 1.00 95.75 225 GLY A C 1
ATOM 1750 O O . GLY A 1 225 ? -22.919 -0.558 1.500 1.00 95.75 225 GLY A O 1
ATOM 1751 N N . LEU A 1 226 ? -21.449 0.721 2.610 1.00 96.50 226 LEU A N 1
ATOM 1752 C CA . LEU A 1 226 ? -21.548 -0.068 3.840 1.00 96.50 226 LEU A CA 1
ATOM 1753 C C . LEU A 1 226 ? -22.956 0.064 4.450 1.00 96.50 226 LEU A C 1
ATOM 1755 O O . LEU A 1 226 ? -23.362 1.148 4.883 1.00 96.50 226 LEU A O 1
ATOM 1759 N N . LYS A 1 227 ? -23.680 -1.057 4.510 1.00 94.31 227 LYS A N 1
ATOM 1760 C CA . LYS A 1 227 ? -25.042 -1.129 5.051 1.00 94.31 227 LYS A CA 1
ATOM 1761 C C . LYS A 1 227 ? -25.081 -0.939 6.569 1.00 94.31 227 LYS A C 1
ATOM 1763 O O . LYS A 1 227 ? -24.229 -1.441 7.304 1.00 94.31 227 LYS A O 1
ATOM 1768 N N . VAL A 1 228 ? -26.120 -0.261 7.043 1.00 92.75 228 VAL A N 1
ATOM 1769 C CA . VAL A 1 228 ? -26.423 -0.098 8.473 1.00 92.75 228 VAL A CA 1
ATOM 1770 C C . VAL A 1 228 ? -27.551 -1.046 8.831 1.00 92.75 228 VAL A C 1
ATOM 1772 O O . VAL A 1 228 ? -28.519 -1.123 8.082 1.00 92.75 228 VAL A O 1
ATOM 1775 N N . SER A 1 229 ? -27.414 -1.765 9.945 1.00 90.56 229 SER A N 1
ATOM 1776 C CA . SER A 1 229 ? -28.486 -2.639 10.414 1.00 90.56 229 SER A CA 1
ATOM 1777 C C . SER A 1 229 ? -29.677 -1.795 10.869 1.00 90.56 229 SER A C 1
ATOM 1779 O O . SER A 1 229 ? -29.504 -0.807 11.583 1.00 90.56 229 SER A O 1
ATOM 1781 N N . THR A 1 230 ? -30.873 -2.167 10.431 1.00 88.25 230 THR A N 1
ATOM 1782 C CA . THR A 1 230 ? -32.146 -1.528 10.782 1.00 88.25 230 THR A CA 1
ATOM 1783 C C . THR A 1 230 ? -33.178 -2.596 11.138 1.00 88.25 230 THR A C 1
ATOM 1785 O O . THR A 1 230 ? -32.962 -3.780 10.892 1.00 88.25 230 THR A O 1
ATOM 1788 N N . GLU A 1 231 ? -34.319 -2.195 11.702 1.00 84.56 231 GLU A N 1
ATOM 1789 C CA . GLU A 1 231 ? -35.404 -3.136 12.026 1.00 84.56 231 GLU A CA 1
ATOM 1790 C C . GLU A 1 231 ? -35.958 -3.854 10.784 1.00 84.56 231 GLU A C 1
ATOM 1792 O O . GLU A 1 231 ? -36.378 -5.005 10.872 1.00 84.56 231 GLU A O 1
ATOM 1797 N N . THR A 1 232 ? -35.950 -3.186 9.627 1.00 86.06 232 THR A N 1
ATOM 1798 C CA . THR A 1 232 ? -36.491 -3.711 8.364 1.00 86.06 232 THR A CA 1
ATOM 1799 C C . THR A 1 232 ? -35.437 -4.355 7.464 1.00 86.06 232 THR A C 1
ATOM 1801 O O . THR A 1 232 ? -35.785 -5.199 6.643 1.00 86.06 232 THR A O 1
ATOM 1804 N N . ASP A 1 233 ? -34.166 -3.983 7.615 1.00 84.31 233 ASP A N 1
ATOM 1805 C CA . ASP A 1 233 ? -33.020 -4.590 6.933 1.00 84.31 233 ASP A CA 1
ATOM 1806 C C . ASP A 1 233 ? -31.925 -4.909 7.969 1.00 84.31 233 ASP A C 1
ATOM 1808 O O . ASP A 1 233 ? -31.109 -4.034 8.291 1.00 84.31 233 ASP A O 1
ATOM 1812 N N . PRO A 1 234 ? -31.908 -6.135 8.530 1.00 86.75 234 PRO A N 1
ATOM 1813 C CA . PRO A 1 234 ? -30.898 -6.545 9.500 1.00 86.75 234 PRO A CA 1
ATOM 1814 C C . PRO A 1 234 ? -29.535 -6.829 8.849 1.00 86.75 234 PRO A C 1
ATOM 1816 O O . PRO A 1 234 ? -28.544 -6.989 9.566 1.00 86.75 234 PRO A O 1
ATOM 1819 N N . GLU A 1 235 ? -29.448 -6.870 7.511 1.00 90.31 235 GLU A N 1
ATOM 1820 C CA . GLU A 1 235 ? -28.221 -7.155 6.761 1.00 90.31 235 GLU A CA 1
ATOM 1821 C C . GLU A 1 235 ? -27.302 -5.925 6.659 1.00 90.31 235 GLU A C 1
ATOM 1823 O O . GLU A 1 235 ? -26.774 -5.572 5.601 1.00 90.31 235 GLU A O 1
ATOM 1828 N N . GLY A 1 236 ? -27.057 -5.269 7.793 1.00 92.31 236 GLY A N 1
ATOM 1829 C CA . GLY A 1 236 ? -26.042 -4.232 7.942 1.00 92.31 236 GLY A CA 1
ATOM 1830 C C . GLY A 1 236 ? -25.116 -4.495 9.123 1.00 92.31 236 GLY A C 1
ATOM 1831 O O . GLY A 1 236 ? -25.131 -5.570 9.723 1.00 92.31 236 GLY A O 1
ATOM 1832 N N . VAL A 1 237 ? -24.261 -3.532 9.456 1.00 96.94 237 VAL A N 1
ATOM 1833 C CA . VAL A 1 237 ? -23.340 -3.694 10.590 1.00 96.94 237 VAL A CA 1
ATOM 1834 C C . VAL A 1 237 ? -24.135 -3.910 11.880 1.00 96.94 237 VAL A C 1
ATOM 1836 O O . VAL A 1 237 ? -24.885 -3.032 12.298 1.00 96.94 237 VAL A O 1
ATOM 1839 N N . ALA A 1 238 ? -23.943 -5.067 12.513 1.00 95.25 238 ALA A N 1
ATOM 1840 C CA . ALA A 1 238 ? -24.614 -5.459 13.748 1.00 95.25 238 ALA A CA 1
ATOM 1841 C C . ALA A 1 238 ? -23.745 -5.195 14.985 1.00 95.25 238 ALA A C 1
ATOM 1843 O O . ALA A 1 238 ? -24.266 -4.913 16.062 1.00 95.25 238 ALA A O 1
ATOM 1844 N N . LEU A 1 239 ? -22.417 -5.269 14.851 1.00 96.31 239 LEU A N 1
ATOM 1845 C CA . LEU A 1 239 ? -21.504 -5.079 15.974 1.00 96.31 239 LEU A CA 1
ATOM 1846 C C . LEU A 1 239 ? -20.189 -4.427 15.543 1.00 96.31 239 LEU A C 1
ATOM 1848 O O . LEU A 1 239 ? -19.496 -4.905 14.643 1.00 96.31 239 LEU A O 1
ATOM 1852 N N . VAL A 1 240 ? -19.809 -3.370 16.257 1.00 97.94 240 VAL A N 1
ATOM 1853 C CA . VAL A 1 240 ? -18.497 -2.729 16.146 1.00 97.94 240 VAL A CA 1
ATOM 1854 C C . VAL A 1 240 ? -17.639 -3.087 17.355 1.00 97.94 240 VAL A C 1
ATOM 1856 O O . VAL A 1 240 ? -18.050 -2.923 18.505 1.00 97.94 240 VAL A O 1
ATOM 1859 N N . ILE A 1 241 ? -16.426 -3.562 17.086 1.00 97.94 241 ILE A N 1
ATOM 1860 C CA . ILE A 1 241 ? -15.449 -4.019 18.068 1.00 97.94 241 ILE A CA 1
ATOM 1861 C C . ILE A 1 241 ? -14.231 -3.099 18.000 1.00 97.94 241 ILE A C 1
ATOM 1863 O O . ILE A 1 241 ? -13.537 -3.055 16.988 1.00 97.94 241 ILE A O 1
ATOM 1867 N N . SER A 1 242 ? -13.945 -2.378 19.081 1.00 96.00 242 SER A N 1
ATOM 1868 C CA . SER A 1 242 ? -12.820 -1.430 19.142 1.00 96.00 242 SER A CA 1
ATOM 1869 C C . SER A 1 242 ? -12.233 -1.337 20.548 1.00 96.00 242 SER A C 1
ATOM 1871 O O . SER A 1 242 ? -12.792 -1.901 21.493 1.00 96.00 242 SER A O 1
ATOM 1873 N N . ASP A 1 243 ? -11.133 -0.602 20.745 1.00 91.50 243 ASP A N 1
ATOM 1874 C CA . ASP A 1 243 ? -10.785 -0.180 22.110 1.00 91.50 243 ASP A CA 1
ATOM 1875 C C . ASP A 1 243 ? -11.842 0.793 22.677 1.00 91.50 243 ASP A C 1
ATOM 1877 O O . ASP A 1 243 ? -12.708 1.310 21.965 1.00 91.50 243 ASP A O 1
ATOM 1881 N N . ALA A 1 244 ? -11.808 1.024 23.989 1.00 89.25 244 ALA A N 1
ATOM 1882 C CA . ALA A 1 244 ? -12.745 1.853 24.737 1.00 89.25 244 ALA A CA 1
ATOM 1883 C C . ALA A 1 244 ? -12.553 3.368 24.526 1.00 89.25 244 ALA A C 1
ATOM 1885 O O . ALA A 1 244 ? -12.840 4.144 25.439 1.00 89.25 244 ALA A O 1
ATOM 1886 N N . HIS A 1 245 ? -12.129 3.789 23.333 1.00 89.06 245 HIS A N 1
ATOM 1887 C CA . HIS A 1 245 ? -11.971 5.194 22.977 1.00 89.06 245 HIS A CA 1
ATOM 1888 C C . HIS A 1 245 ? -13.340 5.881 22.859 1.00 89.06 245 HIS A C 1
ATOM 1890 O O . HIS A 1 245 ? -14.234 5.408 22.150 1.00 89.06 245 HIS A O 1
ATOM 1896 N N . SER A 1 246 ? -13.531 7.002 23.559 1.00 90.25 246 SER A N 1
ATOM 1897 C CA . SER A 1 246 ? -14.820 7.713 23.610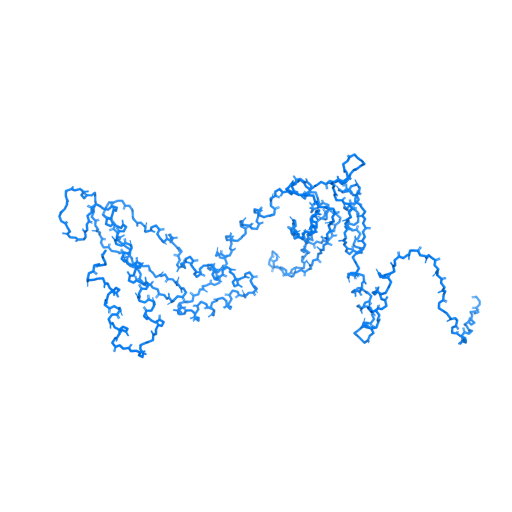 1.00 90.25 246 SER A CA 1
ATOM 1898 C C . SER A 1 246 ? -15.262 8.219 22.234 1.00 90.25 246 SER A C 1
ATOM 1900 O O . SER A 1 246 ? -16.439 8.092 21.893 1.00 90.25 246 SER A O 1
ATOM 1902 N N . GLY A 1 247 ? -14.315 8.703 21.422 1.00 91.38 247 GLY A N 1
ATOM 1903 C CA . GLY A 1 247 ? -14.570 9.166 20.055 1.00 91.38 247 GLY A CA 1
ATOM 1904 C C . GLY A 1 247 ? -15.153 8.081 19.147 1.00 91.38 247 GLY A C 1
ATOM 1905 O O . GLY A 1 247 ? -16.103 8.350 18.415 1.00 91.38 247 GLY A O 1
ATOM 1906 N N . ILE A 1 248 ? -14.677 6.833 19.267 1.00 93.06 248 ILE A N 1
ATOM 1907 C CA . ILE A 1 248 ? -15.208 5.704 18.489 1.00 93.06 248 ILE A CA 1
ATOM 1908 C C . ILE A 1 248 ? -16.651 5.418 18.897 1.00 93.06 248 ILE A 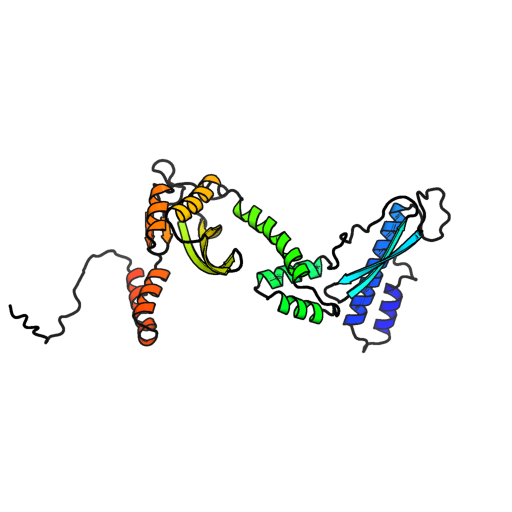C 1
ATOM 1910 O O . ILE A 1 248 ? -17.523 5.322 18.039 1.00 93.06 248 ILE A O 1
ATOM 1914 N N . LYS A 1 249 ? -16.935 5.324 20.202 1.00 94.38 249 LYS A N 1
ATOM 1915 C CA . LYS A 1 249 ? -18.297 5.034 20.688 1.00 94.38 249 LYS A CA 1
ATOM 1916 C C . LYS A 1 249 ? -19.304 6.081 20.219 1.00 94.38 249 LYS A C 1
ATOM 1918 O O . LYS A 1 249 ? -20.405 5.731 19.798 1.00 94.38 249 LYS A O 1
ATOM 1923 N N . ALA A 1 250 ? -18.921 7.356 20.293 1.00 94.94 250 ALA A N 1
ATOM 1924 C CA . ALA A 1 250 ? -19.752 8.460 19.833 1.00 94.94 250 ALA A CA 1
ATOM 1925 C C . ALA A 1 250 ? -19.995 8.388 18.315 1.00 94.94 250 ALA A C 1
ATOM 1927 O O . ALA A 1 250 ? -21.143 8.468 17.881 1.00 94.94 250 ALA A O 1
ATOM 1928 N N . ALA A 1 251 ? -18.945 8.152 17.522 1.00 95.88 251 ALA A N 1
ATOM 1929 C CA . ALA A 1 251 ? -19.047 8.029 16.069 1.00 95.88 251 ALA A CA 1
ATOM 1930 C C . ALA A 1 251 ? -19.893 6.820 15.633 1.00 95.88 251 ALA A C 1
ATOM 1932 O O . ALA A 1 251 ? -20.736 6.953 14.747 1.00 95.88 251 ALA A O 1
ATOM 1933 N N . VAL A 1 252 ? -19.731 5.658 16.279 1.00 95.81 252 VAL A N 1
ATOM 1934 C CA . VAL A 1 252 ? -20.540 4.455 16.012 1.00 95.81 252 VAL A CA 1
ATOM 1935 C C . VAL A 1 252 ? -22.016 4.742 16.261 1.00 95.81 252 VAL A C 1
ATOM 1937 O O . VAL A 1 252 ? -22.834 4.496 15.381 1.00 95.81 252 VAL A O 1
ATOM 1940 N N . LYS A 1 253 ? -22.354 5.337 17.413 1.00 94.62 253 LYS A N 1
ATOM 1941 C CA . LYS A 1 253 ? -23.741 5.693 17.743 1.00 94.62 253 LYS A CA 1
ATOM 1942 C C . LYS A 1 253 ? -24.350 6.666 16.726 1.00 94.62 253 LYS A C 1
ATOM 1944 O O . LYS A 1 253 ? -25.536 6.565 16.431 1.00 94.62 253 LYS A O 1
ATOM 1949 N N . ALA A 1 254 ? -23.556 7.603 16.209 1.00 95.31 254 ALA A N 1
ATOM 1950 C CA . ALA A 1 254 ? -24.021 8.605 15.255 1.00 95.31 254 ALA A CA 1
ATOM 1951 C C . ALA A 1 254 ? -24.176 8.058 13.825 1.00 95.31 254 ALA A C 1
ATOM 1953 O O . ALA A 1 254 ? -25.126 8.411 13.130 1.00 95.31 254 ALA A O 1
ATOM 1954 N N . ILE A 1 255 ? -23.238 7.227 13.365 1.00 96.69 255 ILE A N 1
ATOM 1955 C CA . ILE A 1 255 ? -23.133 6.839 11.951 1.00 96.69 255 ILE A CA 1
ATOM 1956 C C . ILE A 1 255 ? -23.748 5.468 11.668 1.00 96.69 255 ILE A C 1
ATOM 1958 O O . ILE A 1 255 ? -24.271 5.267 10.569 1.00 96.69 255 ILE A O 1
ATOM 1962 N N . LEU A 1 256 ? -23.747 4.561 12.648 1.00 95.38 256 LEU A N 1
ATOM 1963 C CA . LEU A 1 256 ? -24.271 3.197 12.550 1.00 95.38 256 LEU A CA 1
ATOM 1964 C C . LEU A 1 256 ? -25.383 2.955 13.598 1.00 95.38 256 LEU A C 1
ATOM 1966 O O . LEU A 1 256 ? -25.229 2.081 14.455 1.00 95.38 256 LEU A O 1
ATOM 1970 N N . PRO A 1 257 ? -26.494 3.725 13.574 1.00 90.06 257 PRO A N 1
ATOM 1971 C CA . PRO A 1 257 ? -27.601 3.553 14.514 1.00 90.06 257 PRO A CA 1
ATOM 1972 C C . PRO A 1 257 ? -28.282 2.198 14.271 1.00 90.06 257 PRO A C 1
ATOM 1974 O O . PRO A 1 257 ? -29.040 2.049 13.323 1.00 90.06 257 PRO A O 1
ATOM 1977 N N . GLY A 1 258 ? -27.957 1.201 15.092 1.00 88.06 258 GLY A N 1
ATOM 1978 C CA . GLY A 1 258 ? -28.388 -0.195 14.925 1.00 88.06 258 GLY A CA 1
ATOM 1979 C C . GLY A 1 258 ? -27.264 -1.191 15.210 1.00 88.06 258 GLY A C 1
ATOM 1980 O O . GLY A 1 258 ? -27.515 -2.315 15.636 1.00 88.06 258 GLY A O 1
ATOM 1981 N N . ALA A 1 259 ? -26.010 -0.751 15.083 1.00 95.06 259 ALA A N 1
ATOM 1982 C CA . ALA A 1 259 ? -24.866 -1.535 15.513 1.00 95.06 259 ALA A CA 1
ATOM 1983 C C . ALA A 1 259 ? -24.683 -1.449 17.036 1.00 95.06 259 ALA A C 1
ATOM 1985 O O . ALA A 1 259 ? -24.633 -0.362 17.620 1.00 95.06 259 ALA A O 1
ATOM 1986 N N . GLY A 1 260 ? -24.496 -2.599 17.682 1.00 94.69 260 GLY A N 1
ATOM 1987 C CA . GLY A 1 260 ? -23.950 -2.661 19.031 1.00 94.69 260 GLY A CA 1
ATOM 1988 C C . GLY A 1 260 ? -22.481 -2.232 19.057 1.00 94.69 260 GLY A C 1
ATOM 1989 O O . GLY A 1 260 ? -21.771 -2.292 18.050 1.00 94.69 260 GLY A O 1
ATOM 1990 N N . TRP A 1 261 ? -21.992 -1.847 20.235 1.00 96.44 261 TRP A N 1
ATOM 1991 C CA . TRP A 1 261 ? -20.565 -1.627 20.470 1.00 96.44 261 TRP A CA 1
ATOM 1992 C C . TRP A 1 261 ? -20.051 -2.585 21.541 1.00 96.44 261 TRP A C 1
ATOM 1994 O O . TRP A 1 261 ? -20.627 -2.683 22.625 1.00 96.44 261 TRP A O 1
ATOM 2004 N N . GLN A 1 262 ? -18.930 -3.246 21.261 1.00 95.38 262 GLN A N 1
ATOM 2005 C CA . GLN A 1 262 ? -18.231 -4.096 22.216 1.00 95.38 262 GLN A CA 1
ATOM 2006 C C . GLN A 1 262 ? -16.764 -3.682 22.318 1.00 95.38 262 GLN A C 1
ATOM 2008 O O . GLN A 1 262 ? -16.069 -3.491 21.321 1.00 95.38 262 GLN A O 1
ATOM 2013 N N . ARG A 1 263 ? -16.246 -3.633 23.548 1.00 94.88 263 ARG A N 1
ATOM 2014 C CA . ARG A 1 263 ? -14.806 -3.480 23.759 1.00 94.88 263 ARG A CA 1
ATOM 2015 C C . ARG A 1 263 ? -14.050 -4.706 23.242 1.00 94.88 263 ARG A C 1
ATOM 2017 O O . ARG A 1 263 ? -14.379 -5.847 23.572 1.00 94.88 263 ARG A O 1
ATOM 2024 N N . CYS A 1 264 ? -12.986 -4.472 22.489 1.00 94.75 264 CYS A N 1
ATOM 2025 C CA . CYS A 1 264 ? -12.085 -5.511 22.023 1.00 94.75 264 CYS A CA 1
ATOM 2026 C C . CYS A 1 264 ? -11.447 -6.242 23.215 1.00 94.75 264 CYS A C 1
ATOM 2028 O O . CYS A 1 264 ? -10.785 -5.633 24.058 1.00 94.75 264 CYS A O 1
ATOM 2030 N N . ARG A 1 265 ? -11.625 -7.568 23.264 1.00 93.50 265 ARG A N 1
ATOM 2031 C CA . ARG A 1 265 ? -11.089 -8.432 24.331 1.00 93.50 265 ARG A CA 1
ATOM 2032 C C . ARG A 1 265 ? -9.557 -8.423 24.360 1.00 93.50 265 ARG A C 1
ATOM 2034 O O . ARG A 1 265 ? -8.969 -8.453 25.435 1.00 93.50 265 ARG A O 1
ATOM 2041 N N . VAL A 1 266 ? -8.921 -8.314 23.189 1.00 91.31 266 VAL A N 1
ATOM 2042 C CA . VAL A 1 266 ? -7.456 -8.237 23.054 1.00 91.31 266 VAL A CA 1
ATOM 2043 C C . VAL A 1 266 ? -6.924 -6.935 23.650 1.00 91.31 266 VAL A C 1
ATOM 2045 O O . VAL A 1 266 ? -6.004 -6.975 24.463 1.00 91.31 266 VAL A O 1
ATOM 2048 N N . HIS A 1 267 ? -7.534 -5.792 23.317 1.00 91.62 267 HIS A N 1
ATOM 2049 C CA . HIS A 1 267 ? -7.170 -4.506 23.920 1.00 91.62 267 HIS A CA 1
ATOM 2050 C C . HIS A 1 267 ? -7.445 -4.487 25.421 1.00 91.62 267 HIS A C 1
ATOM 2052 O O . HIS A 1 267 ? -6.605 -4.039 26.191 1.00 91.62 267 HIS A O 1
ATOM 2058 N N . PHE A 1 268 ? -8.571 -5.046 25.866 1.00 91.69 268 PHE A N 1
ATOM 2059 C CA . PHE A 1 268 ? -8.856 -5.177 27.292 1.00 91.69 268 PHE A CA 1
ATOM 2060 C C . PHE A 1 268 ? -7.757 -5.954 28.035 1.00 91.69 268 PHE A C 1
ATOM 2062 O O . PHE A 1 268 ? -7.209 -5.441 29.010 1.00 91.69 268 PHE A O 1
ATOM 2069 N N . ALA A 1 269 ? -7.389 -7.144 27.546 1.00 90.62 269 ALA A N 1
ATOM 2070 C CA . ALA A 1 269 ? -6.326 -7.953 28.138 1.00 90.62 269 ALA A CA 1
ATOM 2071 C C . ALA A 1 269 ? -4.976 -7.221 28.122 1.00 90.62 269 ALA A C 1
ATOM 2073 O O . ALA A 1 269 ? -4.291 -7.167 29.144 1.00 90.62 269 ALA A O 1
ATOM 2074 N N . ARG A 1 270 ? -4.625 -6.568 27.004 1.00 88.88 270 ARG A N 1
ATOM 2075 C CA . ARG A 1 270 ? -3.403 -5.758 26.901 1.00 88.88 270 ARG A CA 1
ATOM 2076 C C . ARG A 1 270 ? -3.389 -4.642 27.948 1.00 88.88 270 ARG A C 1
ATOM 2078 O O . ARG A 1 270 ? -2.408 -4.525 28.677 1.00 88.88 270 ARG A O 1
ATOM 2085 N N . ASN A 1 271 ? -4.485 -3.902 28.102 1.00 90.25 271 ASN A N 1
ATOM 2086 C CA . ASN A 1 271 ? -4.580 -2.800 29.063 1.00 90.25 271 ASN A CA 1
ATOM 2087 C C . ASN A 1 271 ? -4.463 -3.302 30.514 1.00 90.25 271 ASN A C 1
ATOM 2089 O O . ASN A 1 271 ? -3.900 -2.604 31.356 1.00 90.25 271 ASN A O 1
ATOM 2093 N N . VAL A 1 272 ? -4.948 -4.513 30.814 1.00 90.12 272 VAL A N 1
ATOM 2094 C CA . VAL A 1 272 ? -4.740 -5.155 32.124 1.00 90.12 272 VAL A CA 1
ATOM 2095 C C . VAL A 1 272 ? -3.268 -5.528 32.317 1.00 90.12 272 VAL A C 1
ATOM 2097 O O . VAL A 1 272 ? -2.660 -5.128 33.308 1.00 90.12 272 VAL A O 1
ATOM 2100 N N . THR A 1 273 ? -2.663 -6.237 31.360 1.00 89.56 273 THR A N 1
ATOM 2101 C CA . THR A 1 273 ? -1.257 -6.677 31.464 1.00 89.56 273 THR A CA 1
ATOM 2102 C C . THR A 1 273 ? -0.263 -5.521 31.568 1.00 89.56 273 THR A C 1
ATOM 2104 O O . THR A 1 273 ? 0.678 -5.602 32.355 1.00 89.56 273 THR A O 1
ATOM 2107 N N . GLN A 1 274 ? -0.499 -4.414 30.857 1.00 88.81 274 GLN A N 1
ATOM 2108 C CA . GLN A 1 274 ? 0.336 -3.211 30.932 1.00 88.81 274 GLN A CA 1
ATOM 2109 C C . GLN A 1 274 ? 0.406 -2.625 32.347 1.00 88.81 274 GLN A C 1
ATOM 2111 O O . GLN A 1 274 ? 1.444 -2.097 32.730 1.00 88.81 274 GLN A O 1
ATOM 2116 N N . ARG A 1 275 ? -0.667 -2.739 33.141 1.00 89.38 275 ARG A N 1
ATOM 2117 C CA . ARG A 1 275 ? -0.684 -2.256 34.532 1.00 89.38 275 ARG A CA 1
ATOM 2118 C C . ARG A 1 275 ? -0.016 -3.213 35.517 1.00 89.38 275 ARG A C 1
ATOM 2120 O O . ARG A 1 275 ? 0.429 -2.772 36.568 1.00 89.38 275 ARG A O 1
ATOM 2127 N N . LEU A 1 276 ? 0.029 -4.504 35.197 1.00 88.44 276 LEU A N 1
ATOM 2128 C CA . LEU A 1 276 ? 0.550 -5.555 36.078 1.00 88.44 276 LEU A CA 1
ATOM 2129 C C . LEU A 1 276 ? 2.046 -5.836 35.882 1.00 88.44 276 LEU A C 1
ATOM 2131 O O . LEU A 1 276 ? 2.679 -6.420 36.759 1.00 88.44 276 LEU A O 1
ATOM 2135 N N . GLY A 1 277 ? 2.602 -5.466 34.726 1.00 82.88 277 GLY A N 1
ATOM 2136 C CA . GLY A 1 277 ? 3.965 -5.825 34.343 1.00 82.88 277 GLY A CA 1
ATOM 2137 C C . GLY A 1 277 ? 4.100 -7.282 33.874 1.00 82.88 277 GLY A C 1
ATOM 2138 O O . GLY A 1 277 ? 3.178 -8.102 33.959 1.00 82.88 277 GLY A O 1
ATOM 2139 N N . SER A 1 278 ? 5.272 -7.622 33.334 1.00 81.88 278 SER A N 1
ATOM 2140 C CA . SER A 1 278 ? 5.513 -8.910 32.664 1.00 81.88 278 SER A CA 1
ATOM 2141 C C . SER A 1 278 ? 5.399 -10.120 33.598 1.00 81.88 278 SER A C 1
ATOM 2143 O O . SER A 1 278 ? 4.885 -11.158 33.180 1.00 81.88 278 SER A O 1
ATOM 2145 N N . ALA A 1 279 ? 5.801 -9.976 34.865 1.00 83.62 279 ALA A N 1
ATOM 2146 C CA . ALA A 1 279 ? 5.849 -11.063 35.847 1.00 83.62 279 ALA A CA 1
ATOM 2147 C C . ALA A 1 279 ? 4.486 -11.741 36.085 1.00 83.62 279 ALA A C 1
ATOM 2149 O O . ALA A 1 279 ? 4.416 -12.959 36.237 1.00 83.62 279 ALA A O 1
ATOM 2150 N N . HIS A 1 280 ? 3.393 -10.973 36.059 1.00 86.12 280 HIS A N 1
ATOM 2151 C CA . HIS A 1 280 ? 2.044 -11.474 36.352 1.00 86.12 280 HIS A CA 1
ATOM 2152 C C . HIS A 1 280 ? 1.147 -11.585 35.110 1.00 86.12 280 HIS A C 1
ATOM 2154 O O . HIS A 1 280 ? 0.009 -12.044 35.199 1.00 86.12 280 HIS A O 1
ATOM 2160 N N . SER A 1 281 ? 1.651 -11.214 33.930 1.00 87.31 281 SER A N 1
ATOM 2161 C CA . SER A 1 281 ? 0.850 -11.145 32.701 1.00 87.31 281 SER A CA 1
ATOM 2162 C C . SER A 1 281 ? 0.322 -12.511 32.246 1.00 87.31 281 SER A C 1
ATOM 2164 O O . SER A 1 281 ? -0.835 -12.629 31.850 1.00 87.31 281 SER A O 1
ATOM 2166 N N . LYS A 1 282 ? 1.148 -13.563 32.322 1.00 88.25 282 LYS A N 1
ATOM 2167 C CA . LYS A 1 282 ? 0.771 -14.916 31.877 1.00 88.25 282 LYS A CA 1
ATOM 2168 C C . LYS A 1 282 ? -0.374 -15.532 32.704 1.00 88.25 282 LYS A C 1
ATOM 2170 O O . LYS A 1 282 ? -1.365 -15.924 32.086 1.00 88.25 282 LYS A O 1
ATOM 2175 N N . PRO A 1 283 ? -0.302 -15.608 34.051 1.00 89.69 283 PRO A N 1
ATOM 2176 C CA . PRO A 1 283 ? -1.398 -16.167 34.844 1.00 89.69 283 PRO A CA 1
ATOM 2177 C C . PRO A 1 283 ? -2.684 -15.336 34.737 1.00 89.69 283 PRO A C 1
ATOM 2179 O O . PRO A 1 283 ? -3.766 -15.904 34.618 1.00 89.69 283 PRO A O 1
ATOM 2182 N N . VAL A 1 284 ? -2.588 -14.002 34.690 1.00 89.31 284 VAL A N 1
ATOM 2183 C CA . VAL A 1 284 ? -3.780 -13.148 34.568 1.00 89.31 284 VAL A CA 1
ATOM 2184 C C . VAL A 1 284 ? -4.444 -13.277 33.196 1.00 89.31 284 VAL A C 1
ATOM 2186 O O . VAL A 1 284 ? -5.667 -13.353 33.125 1.00 89.31 284 VAL A O 1
ATOM 2189 N N . ASN A 1 285 ? -3.682 -13.393 32.106 1.00 88.25 285 ASN A N 1
ATOM 2190 C CA . ASN A 1 285 ? -4.266 -13.646 30.785 1.00 88.25 285 ASN A CA 1
ATOM 2191 C C . ASN A 1 285 ? -5.014 -14.986 30.710 1.00 88.25 285 ASN A C 1
ATOM 2193 O O . ASN A 1 285 ? -6.033 -15.074 30.022 1.00 88.25 285 ASN A O 1
ATOM 2197 N N . ALA A 1 286 ? -4.549 -16.016 31.426 1.00 89.50 286 ALA A N 1
ATOM 2198 C CA . ALA A 1 286 ? -5.267 -17.285 31.519 1.00 89.50 286 ALA A CA 1
ATOM 2199 C C . ALA A 1 286 ? -6.630 -17.105 32.212 1.00 89.50 286 ALA A C 1
ATOM 2201 O O . ALA A 1 286 ? -7.640 -17.562 31.685 1.00 89.50 286 ALA A O 1
ATOM 2202 N N . LEU A 1 287 ? -6.681 -16.357 33.321 1.00 90.06 287 LEU A N 1
ATOM 2203 C CA . LEU A 1 287 ? -7.935 -16.024 34.015 1.00 90.06 287 LEU A CA 1
ATOM 2204 C C . LEU A 1 287 ? -8.874 -15.163 33.157 1.00 90.06 287 LEU A C 1
ATOM 2206 O O . LEU A 1 287 ? -10.073 -15.402 33.105 1.00 90.06 287 LEU A O 1
ATOM 2210 N N . ILE A 1 288 ? -8.350 -14.177 32.429 1.00 89.75 288 ILE A N 1
ATOM 2211 C CA . ILE A 1 288 ? -9.169 -13.382 31.501 1.00 89.75 288 ILE A CA 1
ATOM 2212 C C . ILE A 1 288 ? -9.770 -14.278 30.409 1.00 89.75 288 ILE A C 1
ATOM 2214 O O . ILE A 1 288 ? -10.923 -14.096 30.017 1.00 89.75 288 ILE A O 1
ATOM 2218 N N . SER A 1 289 ? -9.011 -15.265 29.933 1.00 88.62 289 SER A N 1
ATOM 2219 C CA . SER A 1 289 ? -9.491 -16.208 28.922 1.00 88.62 289 SER A CA 1
ATOM 2220 C C . SER A 1 289 ? -10.644 -17.069 29.444 1.00 88.62 289 SER A C 1
ATOM 2222 O O . SER A 1 289 ? -11.587 -17.307 28.693 1.00 88.62 289 SER A O 1
ATOM 2224 N N . THR A 1 290 ? -10.626 -17.479 30.721 1.00 90.31 290 THR A N 1
ATOM 2225 C CA . THR A 1 290 ? -11.734 -18.253 31.307 1.00 90.31 290 THR A CA 1
ATOM 2226 C C . THR A 1 290 ? -13.008 -17.425 31.442 1.00 90.31 290 THR A C 1
ATOM 2228 O O . THR A 1 290 ? -14.077 -17.945 31.138 1.00 90.31 290 THR A O 1
ATOM 2231 N N . ILE A 1 291 ? -12.913 -16.132 31.784 1.00 88.31 291 ILE A N 1
ATOM 2232 C CA . ILE A 1 291 ? -14.071 -15.214 31.822 1.00 88.31 291 ILE A CA 1
ATOM 2233 C C . ILE A 1 291 ? -14.788 -15.194 30.466 1.00 88.31 291 ILE A C 1
ATOM 2235 O O . ILE A 1 291 ? -16.009 -15.282 30.394 1.00 88.31 291 ILE A O 1
ATOM 2239 N N . PHE A 1 292 ? -14.033 -15.111 29.369 1.00 86.44 292 PHE A N 1
ATOM 2240 C CA . PHE A 1 292 ? -14.605 -15.037 28.024 1.00 86.44 292 PHE A CA 1
ATOM 2241 C C . PHE A 1 292 ? -15.018 -16.386 27.422 1.00 86.44 292 PHE A C 1
ATOM 2243 O O . PHE A 1 292 ? -15.636 -16.387 26.354 1.00 86.44 292 PHE A O 1
ATOM 2250 N N . ALA A 1 293 ? -14.670 -17.495 28.078 1.00 87.06 293 ALA A N 1
ATOM 2251 C CA . ALA A 1 293 ? -15.071 -18.850 27.709 1.00 87.06 293 ALA A CA 1
ATOM 2252 C C . ALA A 1 293 ? -16.362 -19.306 28.413 1.00 87.06 293 ALA A C 1
ATOM 2254 O O . ALA A 1 293 ? -16.878 -20.374 28.091 1.00 87.06 293 ALA A O 1
ATOM 2255 N N . GLN A 1 294 ? -16.884 -18.523 29.365 1.00 85.56 294 GLN A N 1
ATOM 2256 C CA . GLN A 1 294 ? -18.146 -18.831 30.034 1.00 85.56 294 GLN A CA 1
ATOM 2257 C C . GLN A 1 294 ? -19.301 -18.865 29.021 1.00 85.56 294 GLN A C 1
ATOM 2259 O O . GLN A 1 294 ? -19.482 -17.935 28.234 1.00 85.56 294 GLN A O 1
ATOM 2264 N N . THR A 1 295 ? -20.075 -19.952 29.045 1.00 82.00 295 THR A N 1
ATOM 2265 C CA . THR A 1 295 ? -21.219 -20.198 28.148 1.00 82.00 295 THR A CA 1
ATOM 2266 C C . THR A 1 295 ? -22.540 -19.671 28.702 1.00 82.00 295 THR A C 1
ATOM 2268 O O . THR A 1 295 ? -23.511 -19.559 27.960 1.00 82.00 295 THR A O 1
ATOM 2271 N N . GLU A 1 296 ? -22.578 -19.329 29.990 1.00 80.44 296 GLU A N 1
ATOM 2272 C CA . GLU A 1 296 ? -23.753 -18.805 30.679 1.00 80.44 296 GLU A CA 1
ATOM 2273 C C . GLU A 1 296 ? -23.424 -17.480 31.362 1.00 80.44 296 GLU A C 1
ATOM 2275 O O . GLU A 1 296 ? -22.387 -17.329 32.008 1.00 80.44 296 GLU A O 1
ATOM 2280 N N . TYR A 1 297 ? -24.340 -16.519 31.251 1.00 59.50 297 TYR A N 1
ATOM 2281 C CA . TYR A 1 297 ? -24.266 -15.259 31.981 1.00 59.50 297 TYR A CA 1
ATOM 2282 C C . TYR A 1 297 ? -24.975 -15.410 33.334 1.00 59.50 297 TYR A C 1
ATOM 2284 O O . TYR A 1 297 ? -26.013 -14.801 33.584 1.00 59.50 297 TYR A O 1
ATOM 2292 N N . SER A 1 298 ? -24.459 -16.271 34.216 1.00 55.38 298 SER A N 1
ATOM 2293 C CA . SER A 1 298 ? -24.941 -16.320 35.597 1.00 55.38 298 SER A CA 1
ATOM 2294 C C . SER A 1 298 ? -24.225 -15.234 36.401 1.00 55.38 298 SER A C 1
ATOM 2296 O O . SER A 1 298 ? -23.051 -15.379 36.744 1.00 55.38 298 SER A O 1
ATOM 2298 N N . LEU A 1 299 ? -24.915 -14.135 36.710 1.00 45.56 299 LEU A N 1
ATOM 2299 C CA . LEU A 1 299 ? -24.468 -13.141 37.692 1.00 45.56 299 LEU A CA 1
ATOM 2300 C C . LEU A 1 299 ? -24.434 -13.780 39.095 1.00 45.56 299 LEU A C 1
ATOM 2302 O O . LEU A 1 299 ? -25.322 -13.558 39.911 1.00 45.56 299 LEU A O 1
ATOM 2306 N N . ARG A 1 300 ? -23.413 -14.586 39.395 1.00 41.94 300 ARG A N 1
ATOM 2307 C CA . ARG A 1 300 ? -22.986 -14.853 40.773 1.00 41.94 300 ARG A CA 1
ATOM 2308 C C . ARG A 1 300 ? -21.681 -14.120 40.994 1.00 41.94 300 ARG A C 1
ATOM 2310 O O . ARG A 1 300 ? -20.607 -14.589 40.633 1.00 41.94 300 ARG A O 1
ATOM 2317 N N . TRP A 1 301 ? -21.801 -12.922 41.548 1.00 39.47 301 TRP A N 1
ATOM 2318 C CA . TRP A 1 301 ? -20.671 -12.242 42.153 1.00 39.47 301 TRP A CA 1
ATOM 2319 C C . TRP A 1 301 ? -20.503 -12.829 43.557 1.00 39.47 301 TRP A C 1
ATOM 2321 O O . TRP A 1 301 ? -21.059 -12.304 44.515 1.00 39.47 301 TRP A O 1
ATOM 2331 N N . ASP A 1 302 ? -19.803 -13.959 43.668 1.00 40.88 302 ASP A N 1
ATOM 2332 C CA . ASP A 1 302 ? -19.314 -14.421 44.966 1.00 40.88 302 ASP A CA 1
ATOM 2333 C C . ASP A 1 302 ? -18.011 -13.653 45.246 1.00 40.88 302 ASP A C 1
ATOM 2335 O O . ASP A 1 302 ? -17.037 -13.826 44.502 1.00 40.88 302 ASP A O 1
ATOM 2339 N N . PRO A 1 303 ? -17.962 -12.752 46.248 1.00 32.84 303 PRO A N 1
ATOM 2340 C CA . PRO A 1 303 ? -16.712 -12.099 46.612 1.00 32.84 303 PRO A CA 1
ATOM 2341 C C . PRO A 1 303 ? -15.677 -13.174 46.968 1.00 32.84 303 PRO A C 1
ATOM 2343 O O . PRO A 1 303 ? -16.016 -14.128 47.677 1.00 32.84 303 PRO A O 1
ATOM 2346 N N . PRO A 1 304 ? -14.415 -13.058 46.514 1.00 47.06 304 PRO A N 1
ATOM 2347 C CA . PRO A 1 304 ? -13.388 -13.981 46.953 1.00 47.06 304 PRO A CA 1
ATOM 2348 C C . PRO A 1 304 ? -13.243 -13.842 48.468 1.00 47.06 304 PRO A C 1
ATOM 2350 O O . PRO A 1 304 ? -12.983 -12.751 48.970 1.00 47.06 304 PRO A O 1
ATOM 2353 N N . ILE A 1 305 ? -13.497 -14.962 49.148 1.00 37.97 305 ILE A N 1
ATOM 2354 C CA . ILE A 1 305 ? -12.979 -15.392 50.450 1.00 37.97 305 ILE A CA 1
ATOM 2355 C C . ILE A 1 305 ? -12.333 -14.244 51.224 1.00 37.97 305 ILE A C 1
ATOM 2357 O O . ILE A 1 305 ? -11.228 -13.805 50.902 1.00 37.97 305 ILE A O 1
ATOM 2361 N N . ALA A 1 306 ? -13.019 -13.805 52.279 1.00 34.09 306 ALA A N 1
ATOM 2362 C CA . ALA A 1 306 ? -12.441 -12.975 53.317 1.00 34.09 306 ALA A CA 1
ATOM 2363 C C . ALA A 1 306 ? -11.069 -13.542 53.718 1.00 34.09 306 ALA A C 1
ATOM 2365 O O . ALA A 1 306 ? -10.982 -14.580 54.377 1.00 34.09 306 ALA A O 1
ATOM 2366 N N . CYS A 1 307 ? -9.992 -12.859 53.331 1.00 32.84 307 CYS A N 1
ATOM 2367 C CA . CYS A 1 307 ? -8.737 -12.977 54.050 1.00 32.84 307 CYS A CA 1
ATOM 2368 C C . CYS A 1 307 ? -9.025 -12.490 55.469 1.00 32.84 307 CYS A C 1
ATOM 2370 O O . CYS A 1 307 ? -9.207 -11.296 55.711 1.00 32.84 307 CYS A O 1
ATOM 2372 N N . ALA A 1 308 ? -9.140 -13.440 56.391 1.00 38.75 308 ALA A N 1
ATOM 2373 C CA . ALA A 1 308 ? -9.179 -13.170 57.811 1.00 38.75 308 ALA A CA 1
ATOM 2374 C C . ALA A 1 308 ? -7.970 -12.299 58.192 1.00 38.75 308 ALA A C 1
ATOM 2376 O O . ALA A 1 308 ? -6.830 -12.647 57.891 1.00 38.75 308 ALA A O 1
ATOM 2377 N N . GLY A 1 309 ? -8.236 -11.185 58.877 1.00 37.66 309 GLY A N 1
ATOM 2378 C CA . GLY A 1 309 ? -7.224 -10.443 59.626 1.00 37.66 309 GLY A CA 1
ATOM 2379 C C . GLY A 1 309 ? -6.671 -9.186 58.955 1.00 37.66 309 GLY A C 1
ATOM 2380 O O . GLY A 1 309 ? -5.490 -9.128 58.641 1.00 37.66 309 GLY A O 1
ATOM 2381 N N . ALA A 1 310 ? -7.487 -8.139 58.836 1.00 32.31 310 ALA A N 1
ATOM 2382 C CA . ALA A 1 310 ? -6.994 -6.761 58.889 1.00 32.31 310 ALA A CA 1
ATOM 2383 C C . ALA A 1 310 ? -8.124 -5.831 59.353 1.00 32.31 310 ALA A C 1
ATOM 2385 O O . ALA A 1 310 ? -8.873 -5.272 58.554 1.00 32.31 310 ALA A O 1
ATOM 2386 N N . THR A 1 311 ? -8.262 -5.691 60.671 1.00 31.44 311 THR A N 1
ATOM 2387 C CA . THR A 1 311 ? -9.053 -4.629 61.296 1.00 31.44 311 THR A CA 1
ATOM 2388 C C . THR A 1 311 ? -8.401 -3.291 60.956 1.00 31.44 311 THR A C 1
ATOM 2390 O O . THR A 1 311 ? -7.411 -2.910 61.577 1.00 31.44 311 THR A O 1
ATOM 2393 N N . LEU A 1 312 ? -8.931 -2.577 59.961 1.00 31.09 312 LEU A N 1
ATOM 2394 C CA . LEU A 1 312 ? -8.591 -1.175 59.747 1.00 31.09 312 LEU A CA 1
ATOM 2395 C C . LEU A 1 312 ? -9.519 -0.330 60.630 1.00 31.09 312 LEU A C 1
ATOM 2397 O O . LEU A 1 312 ? -10.677 -0.087 60.296 1.00 31.09 312 LEU A O 1
ATOM 2401 N N . LEU A 1 313 ? -9.010 0.064 61.797 1.00 32.56 313 LEU A N 1
ATOM 2402 C CA . LEU A 1 313 ? -9.580 1.135 62.612 1.00 32.56 313 LEU A CA 1
ATOM 2403 C C . LEU A 1 313 ? -9.498 2.444 61.817 1.00 32.56 313 LEU A C 1
ATOM 2405 O O . LEU A 1 313 ? -8.403 2.906 61.502 1.00 32.56 313 LEU A O 1
ATOM 2409 N N . ILE A 1 314 ? -10.648 3.046 61.526 1.00 30.67 314 ILE A N 1
ATOM 2410 C CA . ILE A 1 314 ? -10.753 4.449 61.117 1.00 30.67 314 ILE A CA 1
ATOM 2411 C C . ILE A 1 314 ? -11.246 5.216 62.351 1.00 30.67 314 ILE A C 1
ATOM 2413 O O . ILE A 1 314 ? -12.369 4.955 62.789 1.00 30.67 314 ILE A O 1
ATOM 2417 N N . PRO A 1 315 ? -10.450 6.113 62.959 1.00 37.16 315 PRO A N 1
ATOM 2418 C CA . PRO A 1 315 ? -10.963 7.055 63.940 1.00 37.16 315 PRO A CA 1
ATOM 2419 C C . PRO A 1 315 ? -11.428 8.347 63.249 1.00 37.16 315 PRO A C 1
ATOM 2421 O O . PRO A 1 315 ? -10.687 8.888 62.431 1.00 37.16 315 PRO A O 1
ATOM 2424 N N . GLY A 1 316 ? -12.599 8.846 63.666 1.00 37.16 316 GLY A N 1
ATOM 2425 C CA . GLY A 1 316 ? -13.017 10.257 63.579 1.00 37.16 316 GLY A CA 1
ATOM 2426 C C . GLY A 1 316 ? -13.513 10.749 62.231 1.00 37.16 316 GLY A C 1
ATOM 2427 O O . GLY A 1 316 ? -12.662 11.198 61.438 1.00 37.16 316 GLY A O 1
#

pLDDT: mean 86.39, std 14.92, range [30.67, 98.31]

Sequence (316 aa):
MADPNSAVSTLINQVLTDPDLAHSDVFRQMLQAGLQDLIEAEATATIGAARYERSEDRSTRRNGSRKKTLATPSGEVDLAIPKLRKGSFFPSLLNPRRRVDKALYAVICQAWIDGVSTRKVDDLVRALGNESGISRSTVSRICADIDEAVAEFLARRLDHTWFPYLFVDATYVDVRHRGRVVSQAVAVVTGVSSQGRREILTMSVGDAESTDFWTQVLRGLRERGLKVSTETDPEGVALVISDAHSGIKAAVKAILPGAGWQRCRVHFARNVTQRLGSAHSKPVNALISTIFAQTEYSLRWDPPIACAGATLLIPG

Radius of gyration: 31.94 Å; chains: 1; bounding box: 70×46×116 Å

Foldseek 3Di:
DDDCPQPLVVLVVVCVVDVPPPVLVSVQSNVLSVVQVLLQVVVCVVQVHHDPDDDPSGPWDWDFWDWAWAQELSEIHIYTHTATPDDGDDRPLDDPPDRYHPHLLVVLLVCVVVVNDLVVQQVVSVVSHHVVGDDSVRSVVSNVVVVVVQVCQQQAAPQPFFFQEKEKEWDWDFDQDPNDTATKIKIWIWTQTPVRDIDTNHIDIGNDLALVRLLVVLVSNVVSPQDAADPVRNRHHAEYEYAPDPSNVNSCCVRRVRHHYDYHLVVVLVVVDVVVDDVCSVVVVVVSVVVVVDPDPPPDPDPPDPPPDDPDDDDD

InterPro domains:
  IPR001207 Transposase, mutator type [PF00872] (22-296)
  IPR001207 Transposase, mutator type [PTHR33217] (8-295)